Protein AF-A0AAU7JK33-F1 (afdb_monomer_lite)

Foldseek 3Di:
DDDDDDDDDDDDDDDDDDDDDDDDDDDDDDDDDDDPDPDPPDPPDLPQLADPVRQVVCQQLQLVQQVVVQCVPAPDDKDFQDPDSSHQFDDWDTADNPGQWIKTKHFRMWHQDPVRDTFTKIKIWTARSVVSDTPDIDIGTDHPPDPPPPPDPPPVDPPDDDDDDDDDDDDDDDDDDDDDDDDDDDDDDPDDDPPPPDDPPPPDD

Secondary structure (DSSP, 8-state):
-----PPPPPP---------------------PPP-------------SS-HHHHHHHHHHHHHHHHHHHHHT-SS-EEESSSSGGG--SEEEPPPTT--SEEEEEEEEEEE-TTS-EEEEEEEEEEETTTTEEEEEEEEES-TTS-TT-S--------------------------------PPPS------------------

pLDDT: mean 70.29, std 20.11, range [37.03, 95.81]

Structure (mmCIF, N/CA/C/O backbone):
data_AF-A0AAU7JK33-F1
#
_entry.id   AF-A0AAU7JK33-F1
#
loop_
_atom_site.group_PDB
_atom_site.id
_atom_site.type_symbol
_atom_site.label_atom_id
_atom_site.label_alt_id
_atom_site.label_comp_id
_atom_site.label_asym_id
_atom_site.label_entity_id
_atom_site.label_seq_id
_atom_site.pdbx_PDB_ins_code
_atom_site.Cartn_x
_atom_site.Cartn_y
_atom_site.Cartn_z
_atom_site.occupancy
_atom_site.B_iso_or_equiv
_atom_site.auth_seq_id
_atom_site.auth_comp_id
_atom_site.auth_asym_id
_atom_site.auth_atom_id
_atom_site.pdbx_PDB_model_num
ATOM 1 N N . MET A 1 1 ? -33.450 -25.684 -12.420 1.00 54.50 1 MET A N 1
ATOM 2 C CA . MET A 1 1 ? -32.353 -25.564 -13.403 1.00 54.50 1 MET A CA 1
ATOM 3 C C . MET A 1 1 ? -32.778 -24.514 -14.411 1.00 54.50 1 MET A C 1
ATOM 5 O O . MET A 1 1 ? -33.591 -24.820 -15.268 1.00 54.50 1 MET A O 1
ATOM 9 N N . SER A 1 2 ? -32.311 -23.276 -14.247 1.00 52.47 2 SER A N 1
ATOM 10 C CA . SER A 1 2 ? -32.595 -22.185 -15.185 1.00 52.47 2 SER A CA 1
ATOM 11 C C . SER A 1 2 ? -31.268 -21.653 -15.707 1.00 52.47 2 SER A C 1
ATOM 13 O O . SER A 1 2 ? -30.395 -21.261 -14.937 1.00 52.47 2 SER A O 1
ATOM 15 N N . LEU A 1 3 ? -31.126 -21.769 -17.022 1.00 56.50 3 LEU A N 1
ATOM 16 C CA . LEU A 1 3 ? -29.983 -21.431 -17.859 1.00 56.50 3 LEU A CA 1
ATOM 17 C C . LEU A 1 3 ? -30.049 -19.953 -18.274 1.00 56.50 3 LEU A C 1
ATOM 19 O O . LEU A 1 3 ? -31.123 -19.521 -18.669 1.00 56.50 3 LEU A O 1
ATOM 23 N N . PHE A 1 4 ? -28.884 -19.282 -18.218 1.00 53.44 4 PHE A N 1
ATOM 24 C CA . PHE A 1 4 ? -28.384 -18.101 -18.966 1.00 53.44 4 PHE A CA 1
ATOM 25 C C . PHE A 1 4 ? -29.314 -16.868 -19.124 1.00 53.44 4 PHE A C 1
ATOM 27 O O . PHE A 1 4 ? -30.517 -16.963 -19.280 1.00 53.44 4 PHE A O 1
ATOM 34 N N . VAL A 1 5 ? -28.822 -15.629 -19.053 1.00 59.34 5 VAL A N 1
ATOM 35 C CA . VAL A 1 5 ? -28.106 -14.936 -20.139 1.00 59.34 5 VAL A CA 1
ATOM 36 C C . VAL A 1 5 ? -27.396 -13.699 -19.567 1.00 59.34 5 VAL A C 1
ATOM 38 O O . VAL A 1 5 ? -27.984 -12.921 -18.820 1.00 59.34 5 VAL A O 1
ATOM 41 N N . VAL A 1 6 ? -26.137 -13.503 -19.964 1.00 55.28 6 VAL A N 1
ATOM 42 C CA . VAL A 1 6 ? -25.361 -12.265 -19.785 1.00 55.28 6 VAL A CA 1
ATOM 43 C C . VAL A 1 6 ? -25.548 -11.392 -21.032 1.00 55.28 6 VAL A C 1
ATOM 45 O O . VAL A 1 6 ? -25.265 -11.886 -22.124 1.00 55.28 6 VAL A O 1
ATOM 48 N N . PRO A 1 7 ? -25.956 -10.114 -20.926 1.00 62.78 7 PRO A N 1
ATOM 49 C CA . PRO A 1 7 ? -25.811 -9.164 -22.020 1.00 62.78 7 PRO A CA 1
ATOM 50 C C . PRO A 1 7 ? -24.528 -8.323 -21.910 1.00 62.78 7 PRO A C 1
ATOM 52 O O . PRO A 1 7 ? -23.951 -8.111 -20.845 1.00 62.78 7 PRO A O 1
ATOM 55 N N . ALA A 1 8 ? -24.082 -7.903 -23.088 1.00 53.44 8 ALA A N 1
ATOM 56 C CA . ALA A 1 8 ? -22.729 -7.534 -23.460 1.00 53.44 8 ALA A CA 1
ATOM 57 C C . ALA A 1 8 ? -22.360 -6.055 -23.228 1.00 53.44 8 ALA A C 1
ATOM 59 O O . ALA A 1 8 ? -23.213 -5.178 -23.116 1.00 53.44 8 ALA A O 1
ATOM 60 N N . LYS A 1 9 ? -21.044 -5.794 -23.223 1.00 48.41 9 LYS A N 1
ATOM 61 C CA . LYS A 1 9 ? -20.412 -4.464 -23.271 1.00 48.41 9 LYS A CA 1
ATOM 62 C C . LYS A 1 9 ? -20.800 -3.696 -24.545 1.00 48.41 9 LYS A C 1
ATOM 64 O O . LYS A 1 9 ? -20.654 -4.261 -25.628 1.00 48.41 9 LYS A O 1
ATOM 69 N N . PRO A 1 10 ? -21.099 -2.389 -24.461 1.00 62.44 10 PRO A N 1
ATOM 70 C CA . PRO A 1 10 ? -20.936 -1.495 -25.595 1.00 62.44 10 PRO A CA 1
ATOM 71 C C . PRO A 1 10 ? -19.523 -0.897 -25.615 1.00 62.44 10 PRO A C 1
ATOM 73 O O . PRO A 1 10 ? -19.112 -0.148 -24.729 1.00 62.44 10 PRO A O 1
ATOM 76 N N . SER A 1 11 ? -18.792 -1.245 -26.670 1.00 61.75 11 SER A N 1
ATOM 77 C CA . SER A 1 11 ? -17.626 -0.521 -27.166 1.00 61.75 11 SER A CA 1
ATOM 78 C C . SER A 1 11 ? -18.069 0.838 -27.706 1.00 61.75 11 SER A C 1
ATOM 80 O O . SER A 1 11 ? -18.860 0.885 -28.644 1.00 61.75 11 SER A O 1
ATOM 82 N N . PHE A 1 12 ? -17.533 1.934 -27.171 1.00 58.28 12 PHE A N 1
ATOM 83 C CA . PHE A 1 12 ? -17.602 3.241 -27.823 1.00 58.28 12 PHE A 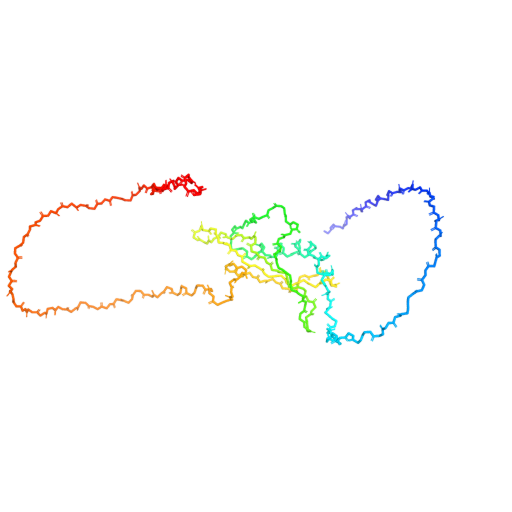CA 1
ATOM 84 C C . PHE A 1 12 ? -16.204 3.637 -28.290 1.00 58.28 12 PHE A C 1
ATOM 86 O O . PHE A 1 12 ? -15.354 4.074 -27.518 1.00 58.28 12 PHE A O 1
ATOM 93 N N . LEU A 1 13 ? -15.987 3.422 -29.587 1.00 56.97 13 LEU A N 1
ATOM 94 C CA . LEU A 1 13 ? -14.962 4.073 -30.388 1.00 56.97 13 LEU A CA 1
ATOM 95 C C . LEU A 1 13 ? -15.354 5.545 -30.532 1.00 56.97 13 LEU A C 1
ATOM 97 O O . LEU A 1 13 ? -16.452 5.839 -31.007 1.00 56.97 13 LEU A O 1
ATOM 101 N N . TRP A 1 14 ? -14.460 6.462 -30.176 1.00 50.91 14 TRP A N 1
ATOM 102 C CA . TRP A 1 14 ? -14.549 7.839 -30.647 1.00 50.91 14 TRP A CA 1
ATOM 103 C C . TRP A 1 14 ? -13.328 8.144 -31.509 1.00 50.91 14 TRP A C 1
ATOM 105 O O . TRP A 1 14 ? -12.195 8.189 -31.032 1.00 50.91 14 TRP A O 1
ATOM 115 N N . LEU A 1 15 ? -13.599 8.279 -32.809 1.00 51.09 15 LEU A N 1
ATOM 116 C CA . LEU A 1 15 ? -12.728 8.901 -33.794 1.00 51.09 15 LEU A CA 1
ATOM 117 C C . LEU A 1 15 ? -12.525 10.369 -33.404 1.00 51.09 15 LEU A C 1
ATOM 119 O O . LEU A 1 15 ? -13.495 11.112 -33.277 1.00 51.09 15 LEU A O 1
ATOM 123 N N . GLY A 1 16 ? -11.270 10.797 -33.313 1.00 50.75 16 GLY A N 1
ATOM 124 C CA . GLY A 1 16 ? -10.890 12.205 -33.297 1.00 50.75 16 GLY A CA 1
ATOM 125 C C . GLY A 1 16 ? -9.766 12.438 -34.298 1.00 50.75 16 GLY A C 1
ATOM 126 O O . GLY A 1 16 ? -8.602 12.228 -33.980 1.00 50.75 16 GLY A O 1
ATOM 127 N N . VAL A 1 17 ? -10.140 12.826 -35.517 1.00 56.56 17 VAL A N 1
ATOM 128 C CA . VAL A 1 17 ? -9.257 13.259 -36.607 1.00 56.56 17 VAL A CA 1
ATOM 129 C C . VAL A 1 17 ? -9.108 14.777 -36.530 1.00 56.56 17 VAL A C 1
ATOM 131 O O . VAL A 1 17 ? -10.076 15.460 -36.818 1.00 56.56 17 VAL A O 1
ATOM 134 N N . PHE A 1 18 ? -7.924 15.289 -36.193 1.00 54.56 18 PHE A N 1
ATOM 135 C CA . PHE A 1 18 ? -7.413 16.647 -36.479 1.00 54.56 18 PHE A CA 1
ATOM 136 C C . PHE A 1 18 ? -5.895 16.579 -36.225 1.00 54.56 18 PHE A C 1
ATOM 138 O O . PHE A 1 18 ? -5.488 15.991 -35.234 1.00 54.56 18 PHE A O 1
ATOM 145 N N . GLY A 1 19 ? -4.955 17.092 -37.007 1.00 44.12 19 GLY A N 1
ATOM 146 C CA . GLY A 1 19 ? -4.924 17.920 -38.203 1.00 44.12 19 GLY A CA 1
ATOM 147 C C . GLY A 1 19 ? -3.434 18.110 -38.548 1.00 44.12 19 GLY A C 1
ATOM 148 O O . GLY A 1 19 ? -2.568 17.979 -37.683 1.00 44.12 19 GLY A O 1
ATOM 149 N N . ALA A 1 20 ? -3.132 18.323 -39.823 1.00 47.91 20 ALA A N 1
ATOM 150 C CA . ALA A 1 20 ? -1.788 18.285 -40.386 1.00 47.91 20 ALA A CA 1
ATOM 151 C C . ALA A 1 20 ? -1.003 19.612 -40.280 1.00 47.91 20 ALA A C 1
ATOM 153 O O . ALA A 1 20 ? -1.592 20.689 -40.306 1.00 47.91 20 ALA A O 1
ATOM 154 N N . ALA A 1 21 ? 0.327 19.455 -40.375 1.00 48.59 21 ALA A N 1
ATOM 155 C CA . ALA A 1 21 ? 1.294 20.287 -41.110 1.00 48.59 21 ALA A CA 1
ATOM 156 C C . ALA A 1 21 ? 2.118 21.369 -40.368 1.00 48.59 21 ALA A C 1
ATOM 158 O O . ALA A 1 21 ? 1.666 21.978 -39.407 1.00 48.59 21 ALA A O 1
ATOM 159 N N . PHE A 1 22 ? 3.304 21.623 -40.961 1.00 42.12 22 PHE A N 1
ATOM 160 C CA . PHE A 1 22 ? 4.270 22.729 -40.760 1.00 42.12 22 PHE A CA 1
ATOM 161 C C . PHE A 1 22 ? 5.229 22.567 -39.551 1.00 42.12 22 PHE A C 1
ATOM 163 O O . PHE A 1 22 ? 4.779 22.382 -38.435 1.00 42.12 22 PHE A O 1
ATOM 170 N N . VAL A 1 23 ? 6.573 22.593 -39.632 1.00 51.31 23 VAL A N 1
ATOM 171 C CA . VAL A 1 23 ? 7.577 23.060 -40.616 1.00 51.31 23 VAL A CA 1
ATOM 172 C C . VAL A 1 23 ? 8.882 22.268 -40.412 1.00 51.31 23 VAL A C 1
ATOM 174 O O . VAL A 1 23 ? 9.348 22.133 -39.282 1.00 51.31 23 VAL A O 1
ATOM 177 N N . CYS A 1 24 ? 9.526 21.830 -41.499 1.00 46.47 24 CYS A N 1
ATOM 178 C CA . CYS A 1 24 ? 10.951 21.487 -41.509 1.00 46.47 24 CYS A CA 1
ATOM 179 C C . CYS A 1 24 ? 11.793 22.770 -41.524 1.00 46.47 24 CYS A C 1
ATOM 181 O O . CYS A 1 24 ? 11.747 23.516 -42.500 1.00 46.47 24 CYS A O 1
ATOM 183 N N . LEU A 1 25 ? 12.613 22.990 -40.495 1.00 55.31 25 LEU A N 1
ATOM 184 C CA . LEU A 1 25 ? 13.788 23.855 -40.591 1.00 55.31 25 LEU A CA 1
ATOM 185 C C . LEU A 1 25 ? 15.028 23.010 -40.315 1.00 55.31 25 LEU A C 1
ATOM 187 O O . LEU A 1 25 ? 15.276 22.569 -39.196 1.00 55.31 25 LEU A O 1
ATOM 191 N N . ALA A 1 26 ? 15.774 22.764 -41.388 1.00 49.16 26 ALA A N 1
ATOM 192 C CA . ALA A 1 26 ? 17.115 22.221 -41.355 1.00 49.16 26 ALA A CA 1
ATOM 193 C C . ALA A 1 26 ? 18.097 23.326 -40.938 1.00 49.16 26 ALA A C 1
ATOM 195 O O . ALA A 1 26 ? 18.113 24.398 -41.541 1.00 49.16 26 ALA A O 1
ATOM 196 N N . MET A 1 27 ? 18.952 23.040 -39.959 1.00 55.53 27 MET A N 1
ATOM 197 C CA . MET A 1 27 ? 20.228 23.731 -39.780 1.00 55.53 27 MET A CA 1
ATOM 198 C C . MET A 1 27 ? 21.356 22.694 -39.756 1.00 55.53 27 MET A C 1
ATOM 200 O O . MET A 1 27 ? 21.255 21.723 -39.004 1.00 55.53 27 MET A O 1
ATOM 204 N N . PRO A 1 28 ? 22.417 22.867 -40.566 1.00 52.38 28 PRO A N 1
ATOM 205 C CA . PRO A 1 28 ? 23.612 22.047 -40.495 1.00 52.38 28 PRO A CA 1
ATOM 206 C C . PRO A 1 28 ? 24.715 22.696 -39.640 1.00 52.38 28 PRO A C 1
ATOM 208 O O . PRO A 1 28 ? 24.788 23.915 -39.511 1.00 52.38 28 PRO A O 1
ATOM 211 N N . ALA A 1 29 ? 25.630 21.824 -39.203 1.00 44.19 29 ALA A N 1
ATOM 212 C CA . ALA A 1 29 ? 27.029 22.063 -38.830 1.00 44.19 29 ALA A CA 1
ATOM 213 C C . ALA A 1 29 ? 27.342 22.607 -37.418 1.00 44.19 29 ALA A C 1
ATOM 215 O O . ALA A 1 29 ? 27.154 23.779 -37.121 1.00 44.19 29 ALA A O 1
ATOM 216 N N . LEU A 1 30 ? 28.004 21.784 -36.592 1.00 53.09 30 LEU A N 1
ATOM 217 C CA . LEU A 1 30 ? 29.475 21.757 -36.501 1.00 53.09 30 LEU A CA 1
ATOM 218 C C . LEU A 1 30 ? 29.961 20.607 -35.601 1.00 53.09 30 LEU A C 1
ATOM 220 O O . LEU A 1 30 ? 29.367 20.284 -34.577 1.00 53.09 30 LEU A O 1
ATOM 224 N N . SER A 1 31 ? 31.059 19.994 -36.036 1.00 52.25 31 SER A N 1
ATOM 225 C CA . SER A 1 31 ? 31.784 18.893 -35.407 1.00 52.25 31 SER A CA 1
ATOM 226 C C . SER A 1 31 ? 32.384 19.252 -34.044 1.00 52.25 31 SER A C 1
ATOM 228 O O . SER A 1 31 ? 33.002 20.305 -33.901 1.00 52.25 31 SER A O 1
ATOM 230 N N . GLN A 1 32 ? 32.357 18.304 -33.103 1.00 60.34 32 GLN A N 1
ATOM 231 C CA . GLN A 1 32 ? 33.311 18.251 -31.993 1.00 60.34 32 GLN A CA 1
ATOM 232 C C . GLN A 1 32 ? 33.830 16.810 -31.822 1.00 60.34 32 GLN A C 1
ATOM 234 O O . GLN A 1 32 ? 33.019 15.884 -31.753 1.00 60.34 32 GLN A O 1
ATOM 239 N N . PRO A 1 33 ? 35.158 16.586 -31.802 1.00 53.56 33 PRO A N 1
ATOM 240 C CA . PRO A 1 33 ? 35.740 15.268 -31.577 1.00 53.56 33 PRO A CA 1
ATOM 241 C C . PRO A 1 33 ? 35.577 14.852 -30.112 1.00 53.56 33 PRO A C 1
ATOM 243 O O . PRO A 1 33 ? 35.977 15.567 -29.194 1.00 53.56 33 PRO A O 1
ATOM 246 N N . ALA A 1 34 ? 34.988 13.675 -29.915 1.00 46.94 34 ALA A N 1
ATOM 247 C CA . ALA A 1 34 ? 34.843 13.027 -28.623 1.00 46.94 34 ALA A CA 1
ATOM 248 C C . ALA A 1 34 ? 36.211 12.565 -28.094 1.00 46.94 34 ALA A C 1
ATOM 250 O O . ALA A 1 34 ? 36.899 11.769 -28.733 1.00 46.94 34 ALA A O 1
ATOM 251 N N . ALA A 1 35 ? 36.584 13.037 -26.907 1.00 59.03 35 ALA A N 1
ATOM 252 C CA . ALA A 1 35 ? 37.570 12.362 -26.075 1.00 59.03 35 ALA A CA 1
ATOM 253 C C . ALA A 1 35 ? 36.891 11.149 -25.408 1.00 59.03 35 ALA A C 1
ATOM 255 O O . ALA A 1 35 ? 35.783 11.305 -24.886 1.00 59.03 35 ALA A O 1
ATOM 256 N N . PRO A 1 36 ? 37.506 9.954 -25.382 1.00 55.44 36 PRO A N 1
ATOM 257 C CA . PRO A 1 36 ? 37.011 8.869 -24.550 1.00 55.44 36 PRO A CA 1
ATOM 258 C C . PRO A 1 36 ? 37.339 9.191 -23.086 1.00 55.44 36 PRO A C 1
ATOM 260 O O . PRO A 1 36 ? 38.427 8.897 -22.595 1.00 55.44 36 PRO A O 1
ATOM 263 N N . SER A 1 37 ? 36.397 9.828 -22.389 1.00 55.28 37 SER A N 1
ATOM 264 C CA . SER A 1 37 ? 36.367 9.796 -20.929 1.00 55.28 37 SER A CA 1
ATOM 265 C C . SER A 1 37 ? 36.020 8.375 -20.510 1.00 55.28 37 SER A C 1
ATOM 267 O O . SER A 1 37 ? 34.901 7.910 -20.714 1.00 55.28 37 SER A O 1
ATOM 269 N N . SER A 1 38 ? 37.002 7.683 -19.945 1.00 58.88 38 SER A N 1
ATOM 270 C CA . SER A 1 38 ? 36.809 6.433 -19.221 1.00 58.88 38 SER A CA 1
ATOM 271 C C . SER A 1 38 ? 35.933 6.708 -17.999 1.00 58.88 38 SER A C 1
ATOM 273 O O . SER A 1 38 ? 36.424 7.086 -16.937 1.00 58.88 38 SER A O 1
ATOM 275 N N . GLU A 1 39 ? 34.622 6.574 -18.171 1.00 52.88 39 GLU A N 1
ATOM 276 C CA . GLU A 1 39 ? 33.667 6.562 -17.071 1.00 52.88 39 GLU A CA 1
ATOM 277 C C . GLU A 1 39 ? 33.934 5.307 -16.219 1.00 52.88 39 GLU A C 1
ATOM 279 O O . GLU A 1 39 ? 34.132 4.221 -16.778 1.00 52.88 39 GLU A O 1
ATOM 284 N N . PRO A 1 40 ? 34.013 5.417 -14.881 1.00 52.78 40 PRO A N 1
ATOM 285 C CA . PRO A 1 40 ? 34.150 4.247 -14.030 1.00 52.78 40 PRO A CA 1
ATOM 286 C C . PRO A 1 40 ? 32.955 3.330 -14.280 1.00 52.78 40 PRO A C 1
ATOM 288 O O . PRO A 1 40 ? 31.805 3.755 -14.183 1.00 52.78 40 PRO A O 1
ATOM 291 N N . ALA A 1 41 ? 33.253 2.079 -14.635 1.00 52.69 41 ALA A N 1
ATOM 292 C CA . ALA A 1 41 ? 32.264 1.044 -14.872 1.00 52.69 41 ALA A CA 1
ATOM 293 C C . ALA A 1 41 ? 31.264 1.029 -13.712 1.00 52.69 41 ALA A C 1
ATOM 295 O O . ALA A 1 41 ? 31.589 0.644 -12.587 1.00 52.69 41 ALA A O 1
ATOM 296 N N . THR A 1 42 ? 30.045 1.482 -14.005 1.00 54.78 42 THR A N 1
ATOM 297 C CA . THR A 1 42 ? 28.910 1.295 -13.112 1.00 54.78 42 THR A CA 1
ATOM 298 C C . THR A 1 42 ? 28.788 -0.215 -12.923 1.00 54.78 42 THR A C 1
ATOM 300 O O . THR A 1 42 ? 28.725 -0.928 -13.932 1.00 54.78 42 THR A O 1
ATOM 303 N N . PRO A 1 43 ? 28.829 -0.745 -11.687 1.00 51.72 43 PRO A N 1
ATOM 304 C CA . PRO A 1 43 ? 28.666 -2.173 -11.480 1.00 51.72 43 PRO A CA 1
ATOM 305 C C . PRO A 1 43 ? 27.337 -2.565 -12.114 1.00 51.72 43 PRO A C 1
ATOM 307 O O . PRO A 1 43 ? 26.311 -1.949 -11.823 1.00 51.72 43 PRO A O 1
ATOM 310 N N . ALA A 1 44 ? 27.388 -3.527 -13.038 1.00 48.19 44 ALA A N 1
ATOM 311 C CA . ALA A 1 44 ? 26.223 -4.022 -13.746 1.00 48.19 44 ALA A CA 1
ATOM 312 C C . ALA A 1 44 ? 25.177 -4.427 -12.708 1.00 48.19 44 ALA A C 1
ATOM 314 O O . ALA A 1 44 ? 25.304 -5.456 -12.039 1.00 48.19 44 ALA A O 1
ATOM 315 N N . ALA A 1 45 ? 24.168 -3.573 -12.542 1.00 47.53 45 ALA A N 1
ATOM 316 C CA . ALA A 1 45 ? 22.985 -3.918 -11.796 1.00 47.53 45 ALA A CA 1
ATOM 317 C C . ALA A 1 45 ? 22.439 -5.171 -12.476 1.00 47.53 45 ALA A C 1
ATOM 319 O O . ALA A 1 45 ? 22.140 -5.148 -13.673 1.00 47.53 45 ALA A O 1
ATOM 320 N N . SER A 1 46 ? 22.344 -6.275 -11.727 1.00 48.78 46 SER A N 1
ATOM 321 C CA . SER A 1 46 ? 21.447 -7.361 -12.127 1.00 48.78 46 SER A CA 1
ATOM 322 C C . SER A 1 46 ? 20.141 -6.706 -12.562 1.00 48.78 46 SER A C 1
ATOM 324 O O . SER A 1 46 ? 19.710 -5.793 -11.852 1.00 48.78 46 SER A O 1
ATOM 326 N N . PRO A 1 47 ? 19.564 -7.071 -13.721 1.00 49.06 47 PRO A N 1
ATOM 327 C CA . PRO A 1 47 ? 18.399 -6.379 -14.240 1.00 49.06 47 PRO A CA 1
ATOM 328 C C . PRO A 1 47 ? 17.295 -6.510 -13.200 1.00 49.06 47 PRO A C 1
ATOM 330 O O . PRO A 1 47 ? 16.648 -7.552 -13.099 1.00 49.06 47 PRO A O 1
ATOM 333 N N . ALA A 1 48 ? 17.124 -5.466 -12.385 1.00 60.03 48 ALA A N 1
ATOM 334 C CA . ALA A 1 48 ? 16.020 -5.373 -11.461 1.00 60.03 48 ALA A CA 1
ATOM 335 C C . ALA A 1 48 ? 14.783 -5.576 -12.325 1.00 60.03 48 ALA A C 1
ATOM 337 O O . ALA A 1 48 ? 14.628 -4.912 -13.355 1.00 60.03 48 ALA A O 1
ATOM 338 N N . ALA A 1 49 ? 13.938 -6.539 -11.961 1.00 74.31 49 ALA A N 1
ATOM 339 C CA . ALA A 1 49 ? 12.806 -6.922 -12.795 1.00 74.31 49 ALA A CA 1
ATOM 340 C C . ALA A 1 49 ? 11.872 -5.731 -13.109 1.00 74.31 49 ALA A C 1
ATOM 342 O O . ALA A 1 49 ? 11.090 -5.821 -14.059 1.00 74.31 49 ALA A O 1
ATOM 343 N N . CYS A 1 50 ? 11.993 -4.641 -12.335 1.00 87.31 50 CYS A N 1
ATOM 344 C CA . CYS A 1 50 ? 11.321 -3.357 -12.468 1.00 87.31 50 CYS A CA 1
ATOM 345 C C . CYS A 1 50 ? 12.260 -2.208 -12.025 1.00 87.31 50 CYS A C 1
ATOM 347 O O . CYS A 1 50 ? 12.752 -2.211 -10.897 1.00 87.31 50 CYS A O 1
ATOM 349 N N . ASP A 1 51 ? 12.506 -1.231 -12.905 1.00 90.06 51 ASP A N 1
ATOM 350 C CA . ASP A 1 51 ? 13.284 -0.014 -12.616 1.00 90.06 51 ASP A CA 1
ATOM 351 C C . ASP A 1 51 ? 12.425 1.114 -11.994 1.00 90.06 51 ASP A C 1
ATOM 353 O O . ASP A 1 51 ? 11.218 0.976 -11.798 1.00 90.06 51 ASP A O 1
ATOM 357 N N . ALA A 1 52 ? 13.021 2.277 -11.703 1.00 91.38 52 ALA A N 1
ATOM 358 C CA . ALA A 1 52 ? 12.310 3.405 -11.087 1.00 91.38 52 ALA A CA 1
ATOM 359 C C . ALA A 1 52 ? 11.149 3.972 -11.937 1.00 91.38 52 ALA A C 1
ATOM 361 O O . ALA A 1 52 ? 10.215 4.572 -11.393 1.00 91.38 52 ALA A O 1
ATOM 362 N N . ALA A 1 53 ? 11.189 3.830 -13.265 1.00 93.25 53 ALA A N 1
ATOM 363 C CA . ALA A 1 53 ? 10.083 4.241 -14.128 1.00 93.25 53 ALA A CA 1
ATOM 364 C C . ALA A 1 53 ? 8.931 3.233 -14.029 1.00 93.25 53 ALA A C 1
ATOM 366 O O . ALA A 1 53 ? 7.785 3.628 -13.806 1.00 93.25 53 ALA A O 1
ATOM 367 N N . CYS A 1 54 ? 9.254 1.941 -14.085 1.00 93.31 54 CYS A N 1
ATOM 368 C CA . CYS A 1 54 ? 8.322 0.844 -13.869 1.00 93.31 54 CYS A CA 1
ATOM 369 C C . CYS A 1 54 ? 7.644 0.926 -12.486 1.00 93.31 54 CYS A C 1
ATOM 371 O O . CYS A 1 54 ? 6.419 0.817 -12.405 1.00 93.31 54 CYS A O 1
ATOM 373 N N . ILE A 1 55 ? 8.392 1.209 -11.413 1.00 94.56 55 ILE A N 1
ATOM 374 C CA . ILE A 1 55 ? 7.853 1.346 -10.046 1.00 94.56 55 ILE A CA 1
ATOM 375 C C . ILE A 1 55 ? 6.821 2.477 -9.970 1.00 94.56 55 ILE A C 1
ATOM 377 O O . ILE A 1 55 ? 5.746 2.305 -9.390 1.00 94.56 55 ILE A O 1
ATOM 381 N N . ARG A 1 56 ? 7.120 3.637 -10.568 1.00 93.56 56 ARG A N 1
ATOM 382 C CA . ARG A 1 56 ? 6.200 4.785 -10.574 1.00 93.56 56 ARG A CA 1
ATOM 383 C C . ARG A 1 56 ? 4.962 4.530 -11.428 1.00 93.56 56 ARG A C 1
ATOM 385 O O . ARG A 1 56 ? 3.872 4.897 -11.011 1.00 93.56 56 ARG A O 1
ATOM 392 N N . ALA A 1 57 ? 5.110 3.879 -12.580 1.00 94.06 57 ALA A N 1
ATOM 393 C CA . ALA A 1 57 ? 3.982 3.541 -13.448 1.00 94.06 57 ALA A CA 1
ATOM 394 C C . ALA A 1 57 ? 3.006 2.541 -12.797 1.00 94.06 57 ALA A C 1
ATOM 396 O O . ALA A 1 57 ? 1.816 2.548 -13.104 1.00 94.06 57 ALA A O 1
ATOM 397 N N . ASN A 1 58 ? 3.501 1.700 -11.884 1.00 94.56 58 ASN A N 1
ATOM 398 C CA . ASN A 1 58 ? 2.707 0.674 -11.211 1.00 94.56 58 ASN A CA 1
ATOM 399 C C . ASN A 1 58 ? 2.211 1.072 -9.811 1.00 94.56 58 ASN A C 1
ATOM 401 O O . ASN A 1 58 ? 1.470 0.300 -9.205 1.00 94.56 58 ASN A O 1
ATOM 405 N N . SER A 1 59 ? 2.540 2.268 -9.306 1.00 93.75 59 SER A N 1
ATOM 406 C CA . SER A 1 59 ? 2.149 2.685 -7.951 1.00 93.75 59 SER A CA 1
ATOM 407 C C . SER A 1 59 ? 0.630 2.804 -7.778 1.00 93.75 59 SER A C 1
ATOM 409 O O . SER A 1 59 ? 0.088 2.329 -6.783 1.00 93.75 59 SER A O 1
ATOM 411 N N . GLU A 1 60 ? -0.081 3.372 -8.752 1.00 92.88 60 GLU A N 1
ATOM 412 C CA . GLU A 1 60 ? -1.540 3.516 -8.692 1.00 92.88 60 GLU A CA 1
ATOM 413 C C . GLU A 1 60 ? -2.275 2.164 -8.853 1.00 92.88 60 GLU A C 1
ATOM 415 O O . GLU A 1 60 ? -3.157 1.869 -8.037 1.00 92.88 60 GLU A O 1
ATOM 420 N N . PRO A 1 61 ? -1.940 1.300 -9.838 1.00 93.12 61 PRO A N 1
ATOM 421 C CA . PRO A 1 61 ? -2.470 -0.062 -9.894 1.00 93.12 61 PRO A CA 1
ATOM 422 C C . PRO A 1 61 ? -2.217 -0.852 -8.607 1.00 93.12 61 PRO A C 1
ATOM 424 O O . PRO A 1 61 ? -3.146 -1.470 -8.080 1.00 93.12 61 PRO A O 1
ATOM 427 N N . ALA A 1 62 ? -0.997 -0.782 -8.065 1.00 93.94 62 ALA A N 1
ATOM 428 C CA . ALA A 1 62 ? -0.659 -1.418 -6.800 1.00 93.94 62 ALA A CA 1
ATOM 429 C C . ALA A 1 62 ? -1.534 -0.867 -5.666 1.00 93.94 62 ALA A C 1
ATOM 431 O O . ALA A 1 62 ? -2.148 -1.650 -4.947 1.00 93.94 62 ALA A O 1
ATOM 432 N N . ALA A 1 63 ? -1.698 0.456 -5.551 1.00 93.12 63 ALA A N 1
ATOM 433 C CA . ALA A 1 63 ? -2.505 1.078 -4.500 1.00 93.12 63 ALA A CA 1
ATOM 434 C C . ALA A 1 63 ? -3.952 0.566 -4.507 1.00 93.12 63 ALA A C 1
ATOM 436 O O . ALA A 1 63 ? -4.480 0.199 -3.458 1.00 93.12 63 ALA A O 1
ATOM 437 N N . LYS A 1 64 ? -4.576 0.450 -5.688 1.00 91.19 64 LYS A N 1
ATOM 438 C CA . LYS A 1 64 ? -5.955 -0.054 -5.833 1.00 91.19 64 LYS A CA 1
ATOM 439 C C . LYS A 1 64 ? -6.118 -1.485 -5.319 1.00 91.19 64 LYS A C 1
ATOM 441 O O . LYS A 1 64 ? -7.129 -1.803 -4.693 1.00 91.19 64 LYS A O 1
ATOM 446 N N . VAL A 1 65 ? -5.150 -2.360 -5.596 1.00 92.00 65 VAL A N 1
ATOM 447 C CA . VAL A 1 65 ? -5.233 -3.776 -5.201 1.00 92.00 65 VAL A CA 1
ATOM 448 C C . VAL A 1 65 ? -4.785 -3.976 -3.751 1.00 92.00 65 VAL A C 1
ATOM 450 O O . VAL A 1 65 ? -5.433 -4.717 -3.010 1.00 92.00 65 VAL A O 1
ATOM 453 N N . CYS A 1 66 ? -3.717 -3.299 -3.330 1.00 93.06 66 CYS A N 1
ATOM 454 C CA . CYS A 1 66 ? -3.167 -3.382 -1.981 1.00 93.06 66 CYS A CA 1
ATOM 455 C C . CYS A 1 66 ? -4.110 -2.775 -0.940 1.00 93.06 66 CYS A C 1
ATOM 457 O O . CYS A 1 66 ? -4.284 -3.390 0.105 1.00 93.06 66 CYS A O 1
ATOM 459 N N . ALA A 1 67 ? -4.763 -1.636 -1.223 1.00 92.81 67 ALA A N 1
ATOM 460 C CA . ALA A 1 67 ? -5.667 -0.980 -0.273 1.00 92.81 67 ALA A CA 1
ATOM 461 C C . ALA A 1 67 ? -6.710 -1.958 0.272 1.00 92.81 67 ALA A C 1
ATOM 463 O O . ALA A 1 67 ? -6.787 -2.165 1.475 1.00 92.81 67 ALA A O 1
ATOM 464 N N . ARG A 1 68 ? -7.417 -2.673 -0.613 1.00 91.62 68 ARG A N 1
ATOM 465 C CA . ARG A 1 68 ? -8.442 -3.644 -0.196 1.00 91.62 68 ARG A CA 1
ATOM 466 C C . ARG A 1 68 ? -7.897 -4.777 0.670 1.00 91.62 68 ARG A C 1
ATOM 468 O O . ARG A 1 68 ? -8.615 -5.289 1.518 1.00 91.62 68 ARG A O 1
ATOM 475 N N . ARG A 1 69 ? -6.651 -5.197 0.440 1.00 93.94 69 ARG A N 1
ATOM 476 C CA . ARG A 1 69 ? -6.011 -6.241 1.249 1.00 93.94 69 ARG A CA 1
ATOM 477 C C . ARG A 1 69 ? -5.573 -5.709 2.608 1.00 93.94 69 ARG A C 1
ATOM 479 O O . ARG A 1 69 ? -5.799 -6.385 3.593 1.00 93.94 69 ARG A O 1
ATOM 486 N N . VAL A 1 70 ? -5.014 -4.501 2.666 1.00 94.62 70 VAL A N 1
ATOM 487 C CA . VAL A 1 70 ? -4.650 -3.843 3.932 1.00 94.62 70 VAL A CA 1
ATOM 488 C C . VAL A 1 70 ? -5.890 -3.616 4.797 1.00 94.62 70 VAL A C 1
ATOM 490 O O . VAL A 1 70 ? -5.861 -3.885 5.989 1.00 94.62 70 VAL A O 1
ATOM 493 N N . GLU A 1 71 ? -6.995 -3.172 4.200 1.00 93.88 71 GLU A N 1
ATOM 494 C CA . GLU A 1 71 ? -8.273 -2.982 4.896 1.00 93.88 71 GLU A CA 1
ATOM 495 C C . GLU A 1 71 ? -8.820 -4.284 5.495 1.00 93.88 71 GLU A C 1
ATOM 497 O O . GLU A 1 71 ? -9.371 -4.270 6.591 1.00 93.88 71 GLU A O 1
ATOM 502 N N . ALA A 1 72 ? -8.630 -5.415 4.809 1.00 94.75 72 ALA A N 1
ATOM 503 C CA . ALA A 1 72 ? -9.072 -6.724 5.286 1.00 94.75 72 ALA A CA 1
ATOM 504 C C . ALA A 1 72 ? -8.301 -7.223 6.524 1.00 94.75 72 ALA A C 1
ATOM 506 O O . ALA A 1 72 ? -8.789 -8.113 7.214 1.00 94.75 72 ALA A O 1
ATOM 507 N N . GLU A 1 73 ? -7.134 -6.645 6.823 1.00 94.19 73 GLU A N 1
ATOM 508 C CA . GLU A 1 73 ? -6.354 -6.948 8.032 1.00 94.19 73 GLU A CA 1
ATOM 509 C C . GLU A 1 73 ? -6.847 -6.166 9.265 1.00 94.19 73 GLU A C 1
ATOM 511 O O . GLU A 1 73 ? -6.343 -6.362 10.374 1.00 94.19 73 GLU A O 1
ATOM 516 N N . ALA A 1 74 ? -7.814 -5.254 9.103 1.00 92.56 74 ALA A N 1
ATOM 517 C CA . ALA A 1 74 ? -8.353 -4.479 10.211 1.00 92.56 74 ALA A CA 1
ATOM 518 C C . ALA A 1 74 ? -9.138 -5.381 11.187 1.00 92.56 74 ALA A C 1
ATOM 520 O O . ALA A 1 74 ? -10.079 -6.059 10.774 1.00 92.56 74 ALA A O 1
ATOM 521 N N . PRO A 1 75 ? -8.836 -5.356 12.501 1.00 90.31 75 PRO A N 1
ATOM 522 C CA . PRO A 1 75 ? -9.588 -6.145 13.481 1.00 90.31 75 PRO A CA 1
ATOM 523 C C . PRO A 1 75 ? -11.042 -5.690 13.657 1.00 90.31 75 PRO A C 1
ATOM 525 O O . PRO A 1 75 ? -11.894 -6.451 14.111 1.00 90.31 75 PRO A O 1
ATOM 528 N N . THR A 1 76 ? -11.320 -4.412 13.402 1.00 91.94 76 THR A N 1
ATOM 529 C CA . THR A 1 76 ? -12.652 -3.806 13.520 1.00 91.94 76 THR A CA 1
ATOM 530 C C . THR A 1 76 ? -12.758 -2.689 12.481 1.00 91.94 76 THR A C 1
ATOM 532 O O . THR A 1 76 ? -12.742 -2.976 11.288 1.00 91.94 76 THR A O 1
ATOM 535 N N . ASP A 1 77 ? -12.812 -1.424 12.900 1.00 95.06 77 ASP A N 1
ATOM 536 C CA . ASP A 1 77 ? -12.927 -0.288 11.992 1.00 95.06 77 ASP A CA 1
ATOM 537 C C . ASP A 1 77 ? -11.547 0.178 11.516 1.00 95.06 77 ASP A C 1
ATOM 539 O O . ASP A 1 77 ? -10.533 0.009 12.202 1.00 95.06 77 ASP A O 1
ATOM 543 N N . TYR A 1 78 ? -11.511 0.808 10.346 1.00 94.94 78 TYR A N 1
ATOM 544 C CA . TYR A 1 78 ? -10.309 1.421 9.797 1.00 94.94 78 TYR A CA 1
ATOM 545 C C . TYR A 1 78 ? -10.612 2.776 9.161 1.00 94.94 78 TYR A C 1
ATOM 547 O O . TYR A 1 78 ? -11.716 3.039 8.685 1.00 94.94 78 TYR A O 1
ATOM 555 N N . GLU A 1 79 ? -9.599 3.635 9.125 1.00 93.62 79 GLU A N 1
ATOM 556 C CA . GLU A 1 79 ? -9.668 4.952 8.507 1.00 93.62 79 GLU A CA 1
ATOM 557 C C . GLU A 1 79 ? -8.382 5.245 7.731 1.00 93.62 79 GLU A C 1
ATOM 559 O O . GLU A 1 79 ? -7.273 5.135 8.257 1.00 93.62 79 GLU A O 1
ATOM 564 N N . TRP A 1 80 ? -8.528 5.677 6.481 1.00 92.62 80 TRP A N 1
ATOM 565 C CA . TRP A 1 80 ? -7.418 6.221 5.705 1.00 92.62 80 TRP A CA 1
ATOM 566 C C . TRP A 1 80 ? -7.188 7.685 6.068 1.00 92.62 80 TRP A C 1
ATOM 568 O O . TRP A 1 80 ? -8.062 8.522 5.862 1.00 92.62 80 TRP A O 1
ATOM 578 N N . VAL A 1 81 ? -5.986 7.993 6.553 1.00 88.44 81 VAL A N 1
ATOM 579 C CA . VAL A 1 81 ? -5.588 9.327 7.028 1.00 88.44 81 VAL A CA 1
ATOM 580 C C . VAL A 1 81 ? -5.484 10.333 5.878 1.00 88.44 81 VAL A C 1
ATOM 582 O O . VAL A 1 81 ? -5.718 11.522 6.075 1.00 88.44 81 VAL A O 1
ATOM 585 N N . THR A 1 82 ? -5.154 9.863 4.674 1.00 79.00 82 THR A N 1
ATOM 586 C CA . THR A 1 82 ? -4.970 10.717 3.496 1.00 79.00 82 THR A CA 1
ATOM 587 C C . THR A 1 82 ? -5.932 10.283 2.393 1.00 79.00 82 THR A C 1
ATOM 589 O O . THR A 1 82 ? -5.893 9.144 1.929 1.00 79.00 82 THR A O 1
ATOM 592 N N . ARG A 1 83 ? -6.803 11.199 1.958 1.00 75.62 83 ARG A N 1
ATOM 593 C CA . ARG A 1 83 ? -7.711 11.035 0.811 1.00 75.62 83 ARG A CA 1
ATOM 594 C C . ARG A 1 83 ? -7.384 12.130 -0.210 1.00 75.62 83 ARG A C 1
ATOM 596 O O . ARG A 1 83 ? -7.159 13.262 0.217 1.00 75.62 83 ARG A O 1
ATOM 603 N N . PRO A 1 84 ? -7.384 11.849 -1.529 1.00 64.88 84 PRO A N 1
ATOM 604 C CA . PRO A 1 84 ? -7.800 10.615 -2.219 1.00 64.88 84 PRO A CA 1
ATOM 605 C C . PRO A 1 84 ? -6.726 9.502 -2.288 1.00 64.88 84 PRO A C 1
ATOM 607 O O . PRO A 1 84 ? -5.533 9.768 -2.227 1.00 64.88 84 PRO A O 1
ATOM 610 N N . PHE A 1 85 ? -7.158 8.246 -2.481 1.00 66.00 85 PHE A N 1
ATOM 611 C CA . PHE A 1 85 ? -6.344 7.008 -2.421 1.00 66.00 85 PHE A CA 1
ATOM 612 C C . PHE A 1 85 ? -5.293 6.814 -3.528 1.00 66.00 85 PHE A C 1
ATOM 614 O O . PHE A 1 85 ? -4.699 5.744 -3.636 1.00 66.00 85 PHE A O 1
ATOM 621 N N . ILE A 1 86 ? -5.092 7.802 -4.398 1.00 69.69 86 ILE A N 1
ATOM 622 C CA . ILE A 1 86 ? -4.253 7.649 -5.598 1.00 69.69 86 ILE A CA 1
ATOM 623 C C . ILE A 1 86 ? -2.775 7.456 -5.215 1.00 69.69 86 ILE A C 1
ATOM 625 O O . ILE A 1 86 ? -2.009 6.890 -5.988 1.00 69.69 86 ILE A O 1
ATOM 629 N N . ASN A 1 87 ? -2.381 7.842 -3.996 1.00 80.44 87 ASN A N 1
ATOM 630 C CA . ASN A 1 87 ? -1.025 7.647 -3.503 1.00 80.44 87 ASN A CA 1
ATOM 631 C C . ASN A 1 87 ? -0.997 7.287 -2.011 1.00 80.44 87 ASN A C 1
ATOM 633 O O . ASN A 1 87 ? -0.634 8.101 -1.163 1.00 80.44 87 ASN A O 1
ATOM 637 N N . ILE A 1 88 ? -1.427 6.067 -1.680 1.00 90.62 88 ILE A N 1
ATOM 638 C CA . ILE A 1 88 ? -1.380 5.584 -0.293 1.00 90.62 88 ILE A CA 1
ATOM 639 C C . ILE A 1 88 ? 0.058 5.304 0.174 1.00 90.62 88 ILE A C 1
ATOM 641 O O . ILE A 1 88 ? 0.319 5.356 1.374 1.00 90.62 88 ILE A O 1
ATOM 645 N N . PHE A 1 89 ? 0.992 5.054 -0.749 1.00 92.94 89 PHE A N 1
ATOM 646 C CA . PHE A 1 89 ? 2.376 4.690 -0.451 1.00 92.94 89 PHE A CA 1
ATOM 647 C C . PHE A 1 89 ? 3.265 5.917 -0.217 1.00 92.94 89 PHE A C 1
ATOM 649 O O . PHE A 1 89 ? 3.109 6.956 -0.853 1.00 92.94 89 PHE A O 1
ATOM 656 N N . GLN A 1 90 ? 4.219 5.794 0.704 1.00 92.38 90 GLN A N 1
ATOM 657 C CA . GLN A 1 90 ? 5.235 6.817 0.984 1.00 92.38 90 GLN A CA 1
ATOM 658 C C . GLN A 1 90 ? 6.617 6.386 0.487 1.00 92.38 90 GLN A C 1
ATOM 660 O O . GLN A 1 90 ? 7.445 7.234 0.167 1.00 92.38 90 GLN A O 1
ATOM 665 N N . GLN A 1 91 ? 6.869 5.078 0.432 1.00 93.31 91 GLN A N 1
ATOM 666 C CA . GLN A 1 91 ? 8.143 4.497 0.022 1.00 93.31 91 GLN A CA 1
ATOM 667 C C . GLN A 1 91 ? 7.892 3.362 -0.971 1.00 93.31 91 GLN A C 1
ATOM 669 O O . GLN A 1 91 ? 6.879 2.663 -0.893 1.00 93.31 91 GLN A O 1
ATOM 674 N N . ALA A 1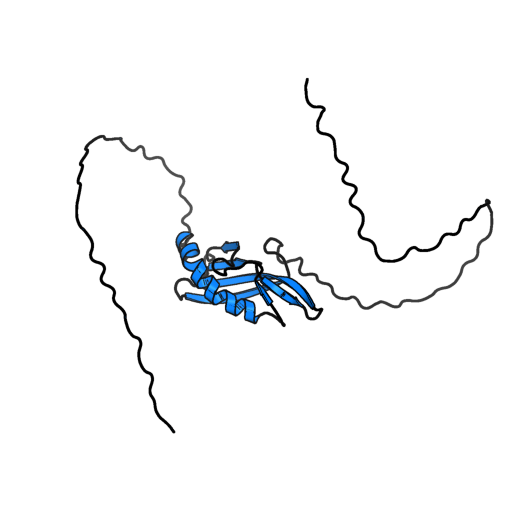 92 ? 8.822 3.186 -1.902 1.00 93.88 92 ALA A N 1
ATOM 675 C CA . ALA A 1 92 ? 8.845 2.056 -2.814 1.00 93.88 92 ALA A CA 1
ATOM 676 C C . ALA A 1 92 ? 10.285 1.572 -2.958 1.00 93.88 92 ALA A C 1
ATOM 678 O O . ALA A 1 92 ? 11.185 2.375 -3.210 1.00 93.88 92 ALA A O 1
ATOM 679 N N . GLU A 1 93 ? 10.484 0.272 -2.804 1.00 91.94 93 GLU A N 1
ATOM 680 C CA . GLU A 1 93 ? 11.776 -0.382 -2.946 1.00 91.94 93 GLU A CA 1
ATOM 681 C C . GLU A 1 93 ? 11.741 -1.296 -4.176 1.00 91.94 93 GLU A C 1
ATOM 683 O O . GLU A 1 93 ? 10.753 -2.016 -4.386 1.00 91.94 93 GLU A O 1
ATOM 688 N N . PRO A 1 94 ? 12.784 -1.252 -5.026 1.00 91.69 94 PRO A N 1
ATOM 689 C CA . PRO A 1 94 ? 12.885 -2.155 -6.160 1.00 91.69 94 PRO A CA 1
ATOM 690 C C . PRO A 1 94 ? 12.964 -3.610 -5.679 1.00 91.69 94 PRO A C 1
ATOM 692 O O . PRO A 1 94 ? 13.413 -3.862 -4.559 1.00 91.69 94 PRO A O 1
ATOM 695 N N . PRO A 1 95 ? 12.566 -4.572 -6.526 1.00 90.12 95 PRO A N 1
ATOM 696 C CA . PRO A 1 95 ? 12.724 -5.981 -6.203 1.00 90.12 95 PRO A CA 1
ATOM 697 C C . PRO A 1 95 ? 14.186 -6.303 -5.874 1.00 90.12 95 PRO A C 1
ATOM 699 O O . PRO A 1 95 ? 15.104 -5.845 -6.565 1.00 90.12 95 PRO A O 1
ATOM 702 N N . GLY A 1 96 ? 14.402 -7.116 -4.837 1.00 85.75 96 GLY A N 1
ATOM 703 C CA . GLY A 1 96 ? 15.714 -7.694 -4.555 1.00 85.75 96 GLY A CA 1
ATOM 704 C C . GLY A 1 96 ? 16.212 -8.575 -5.710 1.00 85.75 96 GLY A C 1
ATOM 705 O O . GLY A 1 96 ? 15.456 -8.940 -6.606 1.00 85.75 96 GLY A O 1
ATOM 706 N N . ALA A 1 97 ? 17.487 -8.975 -5.678 1.00 78.69 97 ALA A N 1
ATOM 707 C CA . ALA A 1 97 ? 18.127 -9.717 -6.777 1.00 78.69 97 ALA A CA 1
ATOM 708 C C . ALA A 1 97 ? 17.408 -11.022 -7.193 1.00 78.69 97 ALA A C 1
ATOM 710 O O . ALA A 1 97 ? 17.569 -11.465 -8.326 1.00 78.69 97 ALA A O 1
ATOM 711 N N . ASN A 1 98 ? 16.610 -11.616 -6.297 1.00 80.19 98 ASN A N 1
ATOM 712 C CA . ASN A 1 98 ? 15.847 -12.847 -6.535 1.00 80.19 98 ASN A CA 1
ATOM 713 C C . ASN A 1 98 ? 14.325 -12.650 -6.396 1.00 80.19 98 ASN A C 1
ATOM 715 O O . ASN A 1 98 ? 13.592 -13.630 -6.281 1.00 80.19 98 ASN A O 1
ATOM 719 N N . GLU A 1 99 ? 13.845 -11.406 -6.354 1.00 84.62 99 GLU A N 1
ATOM 720 C CA . GLU A 1 99 ? 12.426 -11.083 -6.182 1.00 84.62 99 GLU A CA 1
ATOM 721 C C . GLU A 1 99 ? 11.850 -10.506 -7.484 1.00 84.62 99 GLU A C 1
ATOM 723 O O . GLU A 1 99 ? 12.540 -9.838 -8.252 1.00 84.62 99 GLU A O 1
ATOM 728 N N . SER A 1 100 ? 10.572 -10.773 -7.756 1.00 86.25 100 SER A N 1
ATOM 729 C CA . SER A 1 100 ? 9.813 -10.148 -8.852 1.00 86.25 100 SER A CA 1
ATOM 730 C C . SER A 1 100 ? 8.994 -8.950 -8.380 1.00 86.25 100 SER A C 1
ATOM 732 O O . SER A 1 100 ? 8.732 -8.034 -9.163 1.00 86.25 100 SER A O 1
ATOM 734 N N . ALA A 1 101 ? 8.592 -8.955 -7.108 1.00 92.75 101 ALA A N 1
ATOM 735 C CA . ALA A 1 101 ? 7.714 -7.951 -6.539 1.00 92.75 101 ALA A CA 1
ATOM 736 C C . ALA A 1 101 ? 8.444 -6.665 -6.144 1.00 92.75 101 ALA A C 1
ATOM 738 O O . ALA A 1 101 ? 9.456 -6.676 -5.446 1.00 92.75 101 ALA A O 1
ATOM 739 N N . VAL A 1 102 ? 7.849 -5.538 -6.522 1.00 95.12 102 VAL A N 1
ATOM 740 C CA . VAL A 1 102 ? 8.165 -4.222 -5.964 1.00 95.12 102 VAL A CA 1
ATOM 741 C C . VAL A 1 102 ? 7.529 -4.128 -4.580 1.00 95.12 102 VAL A C 1
ATOM 743 O O . VAL A 1 102 ? 6.344 -4.440 -4.420 1.00 95.12 102 VAL A O 1
ATOM 746 N N . ARG A 1 103 ? 8.291 -3.664 -3.588 1.00 95.62 103 ARG A N 1
ATOM 747 C CA . ARG A 1 103 ? 7.801 -3.486 -2.217 1.00 95.62 103 ARG A CA 1
ATOM 748 C C . ARG A 1 103 ? 7.342 -2.049 -2.027 1.00 95.62 103 ARG A C 1
ATOM 750 O O . ARG A 1 103 ? 8.152 -1.127 -2.005 1.00 95.62 103 ARG A O 1
ATOM 757 N N . TYR A 1 104 ? 6.040 -1.845 -1.886 1.00 95.38 104 TYR A N 1
ATOM 758 C CA . TYR A 1 104 ? 5.457 -0.541 -1.583 1.00 95.38 104 TYR A CA 1
ATOM 759 C C . TYR A 1 104 ? 5.112 -0.452 -0.101 1.00 95.38 104 TYR A C 1
ATOM 761 O O . TYR A 1 104 ? 4.447 -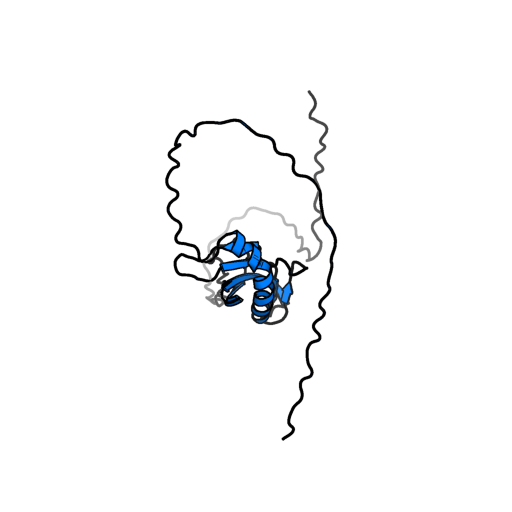1.341 0.429 1.00 95.38 104 TYR A O 1
ATOM 769 N N . ARG A 1 105 ? 5.519 0.628 0.570 1.00 95.31 105 ARG A N 1
ATOM 770 C CA . ARG A 1 105 ? 5.274 0.822 2.003 1.00 95.31 105 ARG A CA 1
ATOM 771 C C . ARG A 1 105 ? 4.543 2.130 2.276 1.00 95.31 105 ARG A C 1
ATOM 773 O O . ARG A 1 105 ? 4.772 3.142 1.605 1.00 95.31 105 ARG A O 1
ATOM 780 N N . GLY A 1 106 ? 3.683 2.126 3.287 1.00 93.88 106 GLY A N 1
ATOM 781 C CA . GLY A 1 106 ? 3.002 3.329 3.751 1.00 93.88 106 GLY A CA 1
ATOM 782 C C . GLY A 1 106 ? 2.466 3.213 5.174 1.00 93.88 106 GLY A C 1
ATOM 783 O O . GLY A 1 106 ? 2.441 2.133 5.750 1.00 93.88 106 GLY A O 1
ATOM 784 N N . ASP A 1 107 ? 2.049 4.334 5.753 1.00 92.88 107 ASP A N 1
ATOM 785 C CA . ASP A 1 107 ? 1.488 4.441 7.101 1.00 92.88 107 ASP A CA 1
ATOM 786 C C . ASP A 1 107 ? 0.226 5.326 7.173 1.00 92.88 107 ASP A C 1
ATOM 788 O O . ASP A 1 107 ? -0.181 5.820 8.229 1.00 92.88 107 ASP A O 1
ATOM 792 N N . SER A 1 108 ? -0.419 5.528 6.022 1.00 92.44 108 SER A N 1
ATOM 793 C CA . SER A 1 108 ? -1.590 6.399 5.862 1.00 92.44 108 SER A CA 1
ATOM 794 C C . SER A 1 108 ? -2.924 5.752 6.267 1.00 92.44 108 SER A C 1
ATOM 796 O O . SER A 1 108 ? -3.973 6.199 5.809 1.00 92.44 108 SER A O 1
ATOM 798 N N . ILE A 1 109 ? -2.918 4.733 7.130 1.00 93.00 109 ILE A N 1
ATOM 799 C CA . ILE A 1 109 ? -4.131 4.080 7.646 1.00 93.00 109 ILE A CA 1
ATOM 800 C C . ILE A 1 109 ? -4.080 3.939 9.170 1.00 93.00 109 ILE A C 1
ATOM 802 O O . ILE A 1 109 ? -3.013 3.807 9.779 1.00 93.00 109 ILE A O 1
ATOM 806 N N . ARG A 1 110 ? -5.249 4.004 9.800 1.00 94.69 110 ARG A N 1
ATOM 807 C CA . ARG A 1 110 ? -5.463 3.763 11.224 1.00 94.69 110 ARG A CA 1
ATOM 808 C C . ARG A 1 110 ? -6.465 2.639 11.410 1.00 94.69 110 ARG A C 1
ATOM 810 O O . ARG A 1 110 ? -7.467 2.608 10.706 1.00 94.69 110 ARG A O 1
ATOM 817 N N . PHE A 1 111 ? -6.216 1.763 12.376 1.00 95.31 111 PHE A N 1
ATOM 818 C CA . PHE A 1 111 ? -7.177 0.756 12.825 1.00 95.31 111 PHE A CA 1
ATOM 819 C C . PHE A 1 111 ? -7.730 1.141 14.191 1.00 95.31 111 PHE A C 1
ATOM 821 O O . PHE A 1 111 ? -7.000 1.673 15.032 1.00 95.31 111 PHE A O 1
ATOM 828 N N . LEU A 1 112 ? -9.009 0.862 14.415 1.00 95.06 112 LEU A N 1
ATOM 829 C CA . LEU A 1 112 ? -9.634 0.984 15.720 1.00 95.06 112 LEU A CA 1
ATOM 830 C C . LEU A 1 112 ? -9.286 -0.255 16.546 1.00 95.06 112 LEU A C 1
ATOM 832 O O . LEU A 1 112 ? -9.647 -1.378 16.192 1.00 95.06 112 LEU A O 1
ATOM 836 N N . SER A 1 113 ? -8.572 -0.056 17.649 1.00 92.00 113 SER A N 1
ATOM 837 C CA . SER A 1 113 ? -8.243 -1.132 18.577 1.00 92.00 113 SER A CA 1
ATOM 838 C C . SER A 1 113 ? -9.496 -1.630 19.314 1.00 92.00 113 SER A C 1
ATOM 840 O O . SER A 1 113 ? -10.492 -0.905 19.428 1.00 92.00 113 SER A O 1
ATOM 842 N N . PRO A 1 114 ? -9.453 -2.834 19.915 1.00 91.75 114 PRO A N 1
ATOM 843 C CA . PRO A 1 114 ? -10.520 -3.302 20.800 1.00 91.75 114 PRO A CA 1
ATOM 844 C C . PRO A 1 114 ? -10.788 -2.360 21.986 1.00 91.75 114 PRO A C 1
ATOM 846 O O . PRO A 1 114 ? -11.902 -2.322 22.502 1.00 91.75 114 PRO A O 1
ATOM 849 N N . GLN A 1 115 ? -9.790 -1.566 22.393 1.00 93.44 115 GLN A N 1
ATOM 850 C CA . GLN A 1 115 ? -9.901 -0.534 23.430 1.00 93.44 115 GLN A CA 1
ATOM 851 C C . GLN A 1 115 ? -10.507 0.786 22.916 1.00 93.44 115 GLN A C 1
ATOM 853 O O . GLN A 1 115 ? -10.549 1.760 23.659 1.00 93.44 115 GLN A O 1
ATOM 858 N N . LYS A 1 116 ? -10.999 0.824 21.669 1.00 94.19 116 LYS A N 1
ATOM 859 C CA . LYS A 1 116 ? -11.574 2.007 21.004 1.00 94.19 116 LYS A CA 1
ATOM 860 C C . LYS A 1 116 ? -10.578 3.151 20.792 1.00 94.19 116 LYS A C 1
ATOM 862 O O . LYS A 1 116 ? -10.963 4.316 20.756 1.00 94.19 116 LYS A O 1
ATOM 867 N N . GLU A 1 117 ? -9.309 2.816 20.579 1.00 94.25 117 GLU A N 1
ATOM 868 C CA . GLU A 1 117 ? -8.265 3.783 20.238 1.00 94.25 117 GLU A CA 1
ATOM 869 C C . GLU A 1 117 ? -7.870 3.664 18.764 1.00 94.25 117 GLU A C 1
ATOM 871 O O . GLU A 1 117 ? -7.691 2.564 18.244 1.00 94.25 117 GLU A O 1
ATOM 876 N N . TRP A 1 118 ? -7.688 4.798 18.087 1.00 94.00 118 TRP A N 1
ATOM 877 C CA . TRP A 1 118 ? -7.177 4.824 16.718 1.00 94.00 118 TRP A CA 1
ATOM 878 C C . TRP A 1 118 ? -5.657 4.677 16.703 1.00 94.00 118 TRP A C 1
ATOM 880 O O . TRP A 1 118 ? -4.928 5.590 17.097 1.00 94.00 118 TRP A O 1
ATOM 890 N N . VAL A 1 119 ? -5.166 3.552 16.190 1.00 93.31 119 VAL A N 1
ATOM 891 C CA . VAL A 1 119 ? -3.732 3.265 16.102 1.00 93.31 119 VAL A CA 1
ATOM 892 C C . VAL A 1 119 ? -3.276 3.375 14.656 1.00 93.31 119 VAL A C 1
ATOM 894 O O . VAL A 1 119 ? -3.850 2.743 13.775 1.00 93.31 119 VAL A O 1
ATOM 897 N N . ARG A 1 120 ? -2.235 4.177 14.397 1.00 92.88 120 ARG A N 1
ATOM 898 C CA . ARG A 1 120 ? -1.612 4.259 13.068 1.00 92.88 120 ARG A CA 1
ATOM 899 C C . ARG A 1 120 ? -0.856 2.968 12.759 1.00 92.88 120 ARG A C 1
ATOM 901 O O . ARG A 1 120 ? -0.123 2.445 13.602 1.00 92.88 120 ARG A O 1
ATOM 908 N N . ILE A 1 121 ? -1.029 2.507 11.532 1.00 93.56 121 ILE A N 1
ATOM 909 C CA . ILE A 1 121 ? -0.526 1.237 11.043 1.00 93.56 121 ILE A CA 1
ATOM 910 C C . ILE A 1 121 ? 0.421 1.488 9.883 1.00 93.56 121 ILE A C 1
ATOM 912 O O . ILE A 1 121 ? 0.094 2.242 8.972 1.00 93.56 121 ILE A O 1
ATOM 916 N N . THR A 1 122 ? 1.567 0.821 9.909 1.00 94.50 122 THR A N 1
ATOM 917 C CA . THR A 1 122 ? 2.470 0.707 8.768 1.00 94.50 122 THR A CA 1
ATOM 918 C C . THR A 1 122 ? 2.129 -0.561 8.001 1.00 94.50 122 THR A C 1
ATOM 920 O O . THR A 1 122 ? 1.959 -1.619 8.600 1.00 94.50 122 THR A O 1
ATOM 923 N N . TYR A 1 123 ? 2.053 -0.479 6.684 1.00 94.44 123 TYR A N 1
ATOM 924 C CA . TYR A 1 123 ? 1.808 -1.623 5.825 1.00 94.44 123 TYR A CA 1
ATOM 925 C C . TYR A 1 123 ? 2.838 -1.691 4.700 1.00 94.44 123 TYR A C 1
ATOM 927 O O . TYR A 1 123 ? 3.380 -0.679 4.253 1.00 94.44 123 TYR A O 1
ATOM 935 N N . GLU A 1 124 ? 3.087 -2.911 4.249 1.00 95.44 124 GLU A N 1
ATOM 936 C CA . GLU A 1 124 ? 3.953 -3.258 3.131 1.00 95.44 124 GLU A CA 1
ATOM 937 C C . GLU A 1 124 ? 3.160 -4.131 2.161 1.00 95.44 124 GLU A C 1
ATOM 939 O O . GLU A 1 124 ? 2.443 -5.041 2.575 1.00 95.44 124 GLU A O 1
ATOM 944 N N . CYS A 1 125 ? 3.277 -3.850 0.870 1.00 95.25 125 CYS A N 1
ATOM 945 C CA . CYS A 1 125 ? 2.643 -4.616 -0.188 1.00 95.25 125 CYS A CA 1
ATOM 946 C C . CYS A 1 125 ? 3.681 -5.000 -1.241 1.00 95.25 125 CYS A C 1
ATOM 948 O O . CYS A 1 125 ? 4.297 -4.122 -1.847 1.00 95.25 125 CYS A O 1
ATOM 950 N N . GLY A 1 126 ? 3.845 -6.300 -1.474 1.00 95.81 126 GLY A N 1
ATOM 951 C CA . GLY A 1 126 ? 4.617 -6.822 -2.595 1.00 95.81 126 GLY A CA 1
ATOM 952 C C . GLY A 1 126 ? 3.735 -6.931 -3.830 1.00 95.81 126 GLY A C 1
ATOM 953 O O . GLY A 1 126 ? 2.787 -7.719 -3.839 1.00 95.81 126 GLY A O 1
ATOM 954 N N . PHE A 1 127 ? 4.027 -6.153 -4.868 1.00 95.75 127 PHE A N 1
ATOM 955 C CA . PHE A 1 127 ? 3.284 -6.161 -6.127 1.00 95.75 127 PHE A CA 1
ATOM 956 C C . PHE A 1 127 ? 4.185 -6.592 -7.282 1.00 95.75 127 PHE A C 1
ATOM 958 O O . PHE A 1 127 ? 5.205 -5.955 -7.537 1.00 95.75 127 PHE A O 1
ATOM 965 N N . ASP A 1 128 ? 3.789 -7.641 -8.000 1.00 94.62 128 ASP A N 1
ATOM 966 C CA . ASP A 1 128 ? 4.441 -8.053 -9.241 1.00 94.62 128 ASP A CA 1
ATOM 967 C C . ASP A 1 128 ? 3.878 -7.224 -10.413 1.00 94.62 128 ASP A C 1
ATOM 969 O O . ASP A 1 128 ? 2.718 -7.421 -10.802 1.00 94.62 128 ASP A O 1
ATOM 973 N N . PRO A 1 129 ? 4.673 -6.318 -11.013 1.00 92.69 129 PRO A N 1
ATOM 974 C CA . PRO A 1 129 ? 4.231 -5.484 -12.126 1.00 92.69 129 PRO A CA 1
ATOM 975 C C . PRO A 1 129 ? 4.022 -6.266 -13.430 1.00 92.69 129 PRO A C 1
ATOM 977 O O . PRO A 1 129 ? 3.309 -5.791 -14.311 1.00 92.69 129 PRO A O 1
ATOM 980 N N . ARG A 1 130 ? 4.606 -7.464 -13.570 1.00 91.62 130 ARG A N 1
ATOM 981 C CA . ARG A 1 130 ? 4.445 -8.324 -14.754 1.00 91.62 130 ARG A CA 1
ATOM 982 C C . ARG A 1 130 ? 3.135 -9.095 -14.700 1.00 91.62 130 ARG A C 1
ATOM 984 O O . ARG A 1 130 ? 2.433 -9.184 -15.702 1.00 91.62 130 ARG A O 1
ATOM 991 N N . GLN A 1 131 ? 2.806 -9.638 -13.530 1.00 92.38 131 GLN A N 1
ATOM 992 C CA . GLN A 1 131 ? 1.566 -10.391 -13.306 1.00 92.38 131 GLN A CA 1
ATOM 993 C C . GLN A 1 131 ? 0.387 -9.503 -12.884 1.00 92.38 131 GLN A C 1
ATOM 995 O O . GLN A 1 131 ? -0.741 -9.985 -12.799 1.00 92.38 131 GLN A O 1
ATOM 1000 N N . GLN A 1 132 ? 0.642 -8.223 -12.594 1.00 92.00 132 GLN A N 1
ATOM 1001 C CA . GLN A 1 132 ? -0.318 -7.272 -12.025 1.00 92.00 132 GLN A CA 1
ATOM 1002 C C . GLN A 1 132 ? -1.043 -7.826 -10.792 1.00 92.00 132 GLN A C 1
ATOM 1004 O O . GLN A 1 132 ? -2.261 -7.697 -10.633 1.00 92.00 132 GLN A O 1
ATOM 1009 N N . LYS A 1 133 ? -0.281 -8.473 -9.909 1.00 93.06 133 LYS A N 1
ATOM 1010 C CA . LYS A 1 133 ? -0.815 -9.204 -8.762 1.00 93.06 133 LYS A CA 1
ATOM 1011 C C . LYS A 1 133 ? -0.056 -8.849 -7.494 1.00 93.06 133 LYS A C 1
ATOM 1013 O O . LYS A 1 133 ? 1.151 -8.648 -7.502 1.00 93.06 133 LYS A O 1
ATOM 1018 N N . VAL A 1 134 ? -0.787 -8.824 -6.384 1.00 94.00 134 VAL A N 1
ATOM 1019 C CA . VAL A 1 134 ? -0.195 -8.738 -5.048 1.00 94.00 134 VAL A CA 1
ATOM 1020 C C . VAL A 1 134 ? 0.311 -10.118 -4.628 1.00 94.00 134 VAL A C 1
ATOM 1022 O O . VAL A 1 134 ? -0.479 -11.064 -4.541 1.00 94.00 134 VAL A O 1
ATOM 1025 N N . GLU A 1 135 ? 1.612 -10.217 -4.374 1.00 94.00 135 GLU A N 1
ATOM 1026 C CA . GLU A 1 135 ? 2.273 -11.414 -3.849 1.00 94.00 135 GLU A CA 1
ATOM 1027 C C . GLU A 1 135 ? 2.066 -11.532 -2.335 1.00 94.00 135 GLU A C 1
ATOM 1029 O O . GLU A 1 135 ? 1.699 -12.600 -1.846 1.00 94.00 135 GLU A O 1
ATOM 1034 N N . PHE A 1 136 ? 2.217 -10.426 -1.601 1.00 94.25 136 PHE A N 1
ATOM 1035 C CA . PHE A 1 136 ? 2.041 -10.394 -0.150 1.00 94.25 136 PHE A CA 1
ATOM 1036 C C . PHE A 1 136 ? 1.571 -9.024 0.351 1.00 94.25 136 PHE A C 1
ATOM 1038 O O . PHE A 1 136 ? 1.776 -8.001 -0.301 1.00 94.25 136 PHE A O 1
ATOM 1045 N N . VAL A 1 137 ? 0.957 -9.018 1.536 1.00 95.44 137 VAL A N 1
ATOM 1046 C CA . VAL A 1 137 ? 0.662 -7.814 2.322 1.00 95.44 137 VAL A CA 1
ATOM 1047 C C . VAL A 1 137 ? 1.075 -8.085 3.759 1.00 95.44 137 VAL A C 1
ATOM 1049 O O . VAL A 1 137 ? 0.778 -9.150 4.293 1.00 95.44 137 VAL A O 1
ATOM 1052 N N . ASN A 1 138 ? 1.773 -7.137 4.371 1.00 94.50 138 ASN A N 1
ATOM 1053 C CA . ASN A 1 138 ? 2.141 -7.181 5.778 1.00 94.50 138 ASN A CA 1
ATOM 1054 C C . ASN A 1 138 ? 1.672 -5.896 6.451 1.00 94.50 138 ASN A C 1
ATOM 1056 O O . ASN A 1 138 ? 1.794 -4.812 5.885 1.00 94.50 138 ASN A O 1
ATOM 1060 N N . VAL A 1 139 ? 1.118 -6.022 7.650 1.00 93.88 139 VAL A N 1
ATOM 1061 C CA . VAL A 1 139 ? 0.521 -4.924 8.398 1.00 93.88 139 VAL A CA 1
ATOM 1062 C C . VAL A 1 139 ? 1.082 -4.949 9.814 1.00 93.88 139 VAL A C 1
ATOM 1064 O O . VAL A 1 139 ? 1.023 -5.962 10.508 1.00 93.88 139 VAL A O 1
ATOM 1067 N N . ARG A 1 140 ? 1.673 -3.833 10.243 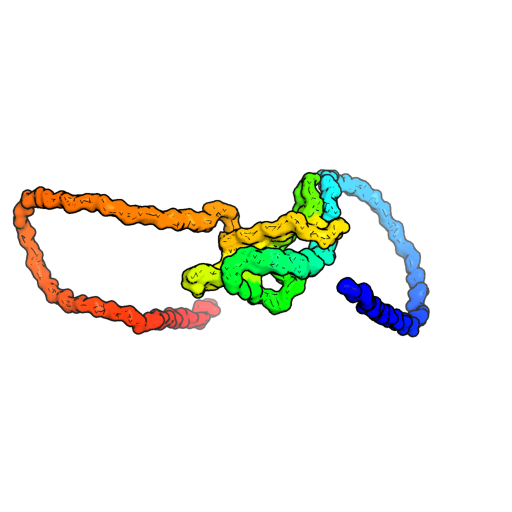1.00 91.44 140 ARG A N 1
ATOM 1068 C CA . ARG A 1 140 ? 2.391 -3.710 11.514 1.00 91.44 140 ARG A CA 1
ATOM 1069 C C . ARG A 1 140 ? 2.004 -2.431 12.241 1.00 91.44 140 ARG A C 1
ATOM 1071 O O . ARG A 1 140 ? 1.859 -1.363 11.653 1.00 91.44 140 ARG A O 1
ATOM 1078 N N . LEU A 1 141 ? 1.883 -2.527 13.560 1.00 87.12 141 LEU A N 1
ATOM 1079 C CA . LEU A 1 141 ? 1.650 -1.372 14.425 1.00 87.12 141 LEU A CA 1
ATOM 1080 C C . LEU A 1 141 ? 2.907 -0.488 14.453 1.00 87.12 141 LEU A C 1
ATOM 1082 O O . LEU A 1 141 ? 3.999 -0.986 14.727 1.00 87.12 141 LEU A O 1
ATOM 1086 N N . GLY A 1 142 ? 2.762 0.819 14.221 1.00 79.12 142 GLY A N 1
ATOM 1087 C CA . GLY A 1 142 ? 3.876 1.770 14.304 1.00 79.12 142 GLY A CA 1
ATOM 1088 C C . GLY A 1 142 ? 3.989 2.721 13.113 1.00 79.12 142 GLY A C 1
ATOM 1089 O O . GLY A 1 142 ? 3.066 2.843 12.309 1.00 79.12 142 GLY A O 1
ATOM 1090 N N . ARG A 1 143 ? 5.128 3.426 13.034 1.00 78.00 143 ARG A N 1
ATOM 1091 C CA . ARG A 1 143 ? 5.467 4.336 11.927 1.00 78.00 143 ARG A CA 1
ATOM 1092 C C . ARG A 1 143 ? 6.518 3.717 11.017 1.00 78.00 143 ARG A C 1
ATOM 1094 O O . ARG A 1 143 ? 7.398 3.009 11.501 1.00 78.00 143 ARG A O 1
ATOM 1101 N N . LEU A 1 144 ? 6.469 4.110 9.750 1.00 77.56 144 LEU A N 1
ATOM 1102 C CA . LEU A 1 144 ? 7.296 3.584 8.668 1.00 77.56 144 LEU A CA 1
ATOM 1103 C C . LEU A 1 144 ? 8.816 3.686 8.915 1.00 77.56 144 LEU A C 1
ATOM 1105 O O . LEU A 1 144 ? 9.558 2.785 8.524 1.00 77.56 144 LEU A O 1
ATOM 1109 N N . ASP A 1 145 ? 9.262 4.733 9.619 1.00 73.06 145 ASP A N 1
ATOM 1110 C CA . ASP A 1 145 ? 10.684 5.003 9.903 1.00 73.06 145 ASP A CA 1
ATOM 1111 C C . ASP A 1 145 ? 11.217 4.314 11.167 1.00 73.06 145 ASP A C 1
ATOM 1113 O O . ASP A 1 145 ? 12.376 4.501 11.542 1.00 73.06 145 ASP A O 1
ATOM 1117 N N . ARG A 1 146 ? 10.374 3.571 11.895 1.00 61.69 146 ARG A N 1
ATOM 1118 C CA . ARG A 1 146 ? 10.814 2.875 13.103 1.00 61.69 146 ARG A CA 1
ATOM 1119 C C . ARG A 1 146 ? 11.232 1.450 12.725 1.00 61.69 146 ARG A C 1
ATOM 1121 O O . ARG A 1 146 ? 10.366 0.690 12.296 1.00 61.69 146 ARG A O 1
ATOM 1128 N N . PRO A 1 147 ? 12.513 1.069 12.898 1.00 55.25 147 PRO A N 1
ATOM 1129 C CA . PRO A 1 147 ? 12.961 -0.288 12.615 1.00 55.25 147 PRO A CA 1
ATOM 1130 C C . PRO A 1 147 ? 12.190 -1.292 13.475 1.00 55.25 147 PRO A C 1
ATOM 1132 O O . PRO A 1 147 ? 11.766 -0.983 14.593 1.00 55.25 147 PRO A O 1
ATOM 1135 N N . ASP A 1 148 ? 12.023 -2.496 12.936 1.00 53.22 148 ASP A N 1
ATOM 1136 C CA . ASP A 1 148 ? 11.043 -3.521 13.314 1.00 53.22 148 ASP A CA 1
ATOM 1137 C C . ASP A 1 148 ? 11.064 -4.023 14.773 1.00 53.22 148 ASP A C 1
ATOM 1139 O O . ASP A 1 148 ? 10.242 -4.867 15.134 1.00 53.22 148 ASP A O 1
ATOM 1143 N N . GLY A 1 149 ? 11.952 -3.501 15.622 1.00 45.16 149 GLY A N 1
ATOM 1144 C CA . GLY A 1 149 ? 12.248 -3.978 16.974 1.00 45.16 149 GLY A CA 1
ATOM 1145 C C . GLY A 1 149 ? 11.611 -3.212 18.138 1.00 45.16 149 GLY A C 1
ATOM 1146 O O . GLY A 1 149 ? 11.919 -3.524 19.282 1.00 45.16 149 GLY A O 1
ATOM 1147 N N . VAL A 1 150 ? 10.733 -2.230 17.901 1.00 49.03 150 VAL A N 1
ATOM 1148 C CA . VAL A 1 150 ? 10.003 -1.534 18.991 1.00 49.03 150 VAL A CA 1
ATOM 1149 C C . VAL A 1 150 ? 8.497 -1.795 18.946 1.00 49.03 150 VAL A C 1
ATOM 1151 O O . VAL A 1 150 ? 7.696 -0.978 19.404 1.00 49.03 150 VAL A O 1
ATOM 1154 N N . ALA A 1 151 ? 8.098 -2.949 18.402 1.00 48.41 151 ALA A N 1
ATOM 1155 C CA . ALA A 1 151 ? 6.813 -3.535 18.749 1.00 48.41 151 ALA A CA 1
ATOM 1156 C C . ALA A 1 151 ? 6.813 -3.708 20.271 1.00 48.41 151 ALA A C 1
ATOM 1158 O O . ALA A 1 151 ? 7.605 -4.470 20.823 1.00 48.41 151 ALA A O 1
ATOM 1159 N N . ALA A 1 152 ? 6.001 -2.895 20.943 1.00 50.03 152 ALA A N 1
ATOM 1160 C CA . ALA A 1 152 ? 5.892 -2.852 22.383 1.00 50.03 152 ALA A CA 1
ATOM 1161 C C . ALA A 1 152 ? 5.550 -4.249 22.903 1.00 50.03 152 ALA A C 1
ATOM 1163 O O . ALA A 1 152 ? 4.390 -4.654 22.934 1.00 50.03 152 ALA A O 1
ATOM 1164 N N . ASN A 1 153 ? 6.576 -4.958 23.363 1.00 41.97 153 ASN A N 1
ATOM 1165 C CA . ASN A 1 153 ? 6.449 -6.060 24.289 1.00 41.97 153 ASN A CA 1
ATOM 1166 C C . ASN A 1 153 ? 5.961 -5.494 25.635 1.00 41.97 153 ASN A C 1
ATOM 1168 O O . ASN A 1 153 ? 6.683 -5.476 26.626 1.00 41.97 153 ASN A O 1
ATOM 1172 N N . ARG A 1 154 ? 4.726 -4.976 25.677 1.00 45.84 154 ARG A N 1
ATOM 1173 C CA . ARG A 1 154 ? 3.955 -4.866 26.916 1.00 45.84 154 ARG A CA 1
ATOM 1174 C C . ARG A 1 154 ? 3.407 -6.259 27.209 1.00 45.84 154 ARG A C 1
ATOM 1176 O O . ARG A 1 154 ? 2.207 -6.507 27.155 1.00 45.84 154 ARG A O 1
ATOM 1183 N N . GLN A 1 155 ? 4.318 -7.175 27.525 1.00 40.88 155 GLN A N 1
ATOM 1184 C CA . GLN A 1 155 ? 4.008 -8.251 28.447 1.00 40.88 155 GLN A CA 1
ATOM 1185 C C . GLN A 1 155 ? 3.572 -7.568 29.740 1.00 40.88 155 GLN A C 1
ATOM 1187 O O . GLN A 1 155 ? 4.372 -6.967 30.455 1.00 40.88 155 GLN A O 1
ATOM 1192 N N . VAL A 1 156 ? 2.265 -7.588 29.984 1.00 48.97 156 VAL A N 1
ATOM 1193 C CA . VAL A 1 156 ? 1.691 -7.337 31.299 1.00 48.97 156 VAL A CA 1
ATOM 1194 C C . VAL A 1 156 ? 2.304 -8.389 32.217 1.00 48.97 156 VAL A C 1
ATOM 1196 O O . VAL A 1 156 ? 1.890 -9.545 32.218 1.00 48.97 156 VAL A O 1
ATOM 1199 N N . ALA A 1 157 ? 3.358 -8.008 32.934 1.00 44.69 157 ALA A N 1
ATOM 1200 C CA . ALA A 1 157 ? 3.866 -8.810 34.028 1.00 44.69 157 ALA A CA 1
ATOM 1201 C C . ALA A 1 157 ? 2.741 -8.927 35.078 1.00 44.69 157 ALA A C 1
ATOM 1203 O O . ALA A 1 157 ? 2.132 -7.906 35.419 1.00 44.69 157 ALA A O 1
ATOM 1204 N N . PRO A 1 158 ? 2.430 -10.133 35.584 1.00 49.81 158 PRO A N 1
ATOM 1205 C CA . PRO A 1 158 ? 1.480 -10.290 36.679 1.00 49.81 158 PRO A CA 1
ATOM 1206 C C . PRO A 1 158 ? 1.984 -9.533 37.919 1.00 49.81 158 PRO A C 1
ATOM 1208 O O . PRO A 1 158 ? 3.197 -9.508 38.153 1.00 49.81 158 PRO A O 1
ATOM 1211 N N . PRO A 1 159 ? 1.101 -8.944 38.747 1.00 50.34 159 PRO A N 1
ATOM 1212 C CA . PRO A 1 159 ? 1.520 -8.300 39.983 1.00 50.34 159 PRO A CA 1
ATOM 1213 C C . PRO A 1 159 ? 2.068 -9.364 40.941 1.00 50.34 159 PRO A C 1
ATOM 1215 O O . PRO A 1 159 ? 1.316 -10.149 41.522 1.00 50.34 159 PRO A O 1
ATOM 1218 N N . GLN A 1 160 ? 3.392 -9.410 41.104 1.00 50.38 160 GLN A N 1
ATOM 1219 C CA . GLN A 1 160 ? 4.009 -10.209 42.155 1.00 50.38 160 GLN A CA 1
ATOM 1220 C C . GLN A 1 160 ? 3.611 -9.619 43.506 1.00 50.38 160 GLN A C 1
ATOM 1222 O O . GLN A 1 160 ? 4.025 -8.530 43.899 1.00 50.38 160 GLN A O 1
ATOM 1227 N N . THR A 1 161 ? 2.760 -10.368 44.195 1.00 52.91 161 THR A N 1
ATOM 1228 C CA . THR A 1 161 ? 2.434 -10.181 45.602 1.00 52.91 161 THR A CA 1
ATOM 1229 C C . THR A 1 161 ? 3.576 -10.797 46.404 1.00 52.91 161 THR A C 1
ATOM 1231 O O . THR A 1 161 ? 3.859 -11.982 46.242 1.00 52.91 161 THR A O 1
ATOM 1234 N N . ALA A 1 162 ? 4.249 -10.016 47.243 1.00 52.34 162 ALA A N 1
ATOM 1235 C CA . ALA A 1 162 ? 5.266 -10.510 48.170 1.00 52.34 162 ALA A CA 1
ATOM 1236 C C . ALA A 1 162 ? 5.362 -9.578 49.399 1.00 52.34 162 ALA A C 1
ATOM 1238 O O . ALA A 1 162 ? 5.033 -8.397 49.289 1.00 52.34 162 ALA A O 1
ATOM 1239 N N . PRO A 1 163 ? 5.718 -10.108 50.583 1.00 48.59 163 PRO A N 1
ATOM 1240 C CA . PRO A 1 163 ? 4.928 -9.924 51.804 1.00 48.59 163 PRO A CA 1
ATOM 1241 C C . PRO A 1 163 ? 5.480 -8.886 52.790 1.00 48.59 163 PRO A C 1
ATOM 1243 O O . PRO A 1 163 ? 6.657 -8.535 52.776 1.00 48.59 163 PRO A O 1
ATOM 1246 N N . GLN A 1 164 ? 4.605 -8.474 53.716 1.00 52.78 164 GLN A N 1
ATOM 1247 C CA . GLN A 1 164 ? 4.954 -7.792 54.964 1.00 52.78 164 GLN A CA 1
ATOM 1248 C C . GLN A 1 164 ? 6.077 -8.518 55.719 1.00 52.78 164 GLN A C 1
ATOM 1250 O O . GLN A 1 164 ? 5.960 -9.710 55.998 1.00 52.78 164 GLN A O 1
ATOM 1255 N N . VAL A 1 165 ? 7.080 -7.763 56.178 1.00 51.53 165 VAL A N 1
ATOM 1256 C CA . VAL A 1 165 ? 7.878 -8.122 57.357 1.00 51.53 165 VAL A CA 1
ATOM 1257 C C . VAL A 1 165 ? 8.018 -6.885 58.243 1.00 51.53 165 VAL A C 1
ATOM 1259 O O . VAL A 1 165 ? 8.343 -5.792 57.783 1.00 51.53 165 VAL A O 1
ATOM 1262 N N . GLN A 1 166 ? 7.682 -7.070 59.516 1.00 50.25 166 GLN A N 1
ATOM 1263 C CA . GLN A 1 166 ? 7.647 -6.066 60.571 1.00 50.25 166 GLN A CA 1
ATOM 1264 C C . GLN A 1 166 ? 9.031 -5.810 61.199 1.00 50.25 166 GLN A C 1
ATOM 1266 O O . GLN A 1 166 ? 9.822 -6.728 61.369 1.00 50.25 166 GLN A O 1
ATOM 1271 N N . ALA A 1 167 ? 9.187 -4.564 61.664 1.00 47.25 167 ALA A N 1
ATOM 1272 C CA . ALA A 1 167 ? 9.846 -4.105 62.895 1.00 47.25 167 ALA A CA 1
ATOM 1273 C C . ALA A 1 167 ? 11.366 -4.286 63.116 1.00 47.25 167 ALA A C 1
ATOM 1275 O O . ALA A 1 167 ? 11.862 -5.381 63.345 1.00 47.25 167 ALA A O 1
ATOM 1276 N N . ALA A 1 168 ? 12.047 -3.150 63.330 1.00 46.59 168 ALA A N 1
ATOM 1277 C CA . ALA A 1 168 ? 13.063 -3.008 64.379 1.00 46.59 168 ALA A CA 1
ATOM 1278 C C . ALA A 1 168 ? 13.092 -1.565 64.927 1.00 46.59 168 ALA A C 1
ATOM 1280 O O . ALA A 1 168 ? 13.079 -0.591 64.178 1.00 46.59 168 ALA A O 1
ATOM 1281 N N . ARG A 1 169 ? 13.073 -1.461 66.261 1.00 45.41 169 ARG A N 1
ATOM 1282 C CA . ARG A 1 169 ? 13.079 -0.244 67.090 1.00 45.41 169 ARG A CA 1
ATOM 1283 C C . ARG A 1 169 ? 14.492 0.356 67.200 1.00 45.41 169 ARG A C 1
ATOM 1285 O O . ARG A 1 169 ? 15.450 -0.398 67.320 1.00 45.41 169 ARG A O 1
ATOM 1292 N N . GLY A 1 170 ? 14.596 1.684 67.316 1.00 37.03 170 GLY A N 1
ATOM 1293 C CA . GLY A 1 170 ? 15.787 2.403 67.806 1.00 37.03 170 GLY A CA 1
ATOM 1294 C C . GLY A 1 170 ? 15.526 3.917 67.963 1.00 37.03 170 GLY A C 1
ATOM 1295 O O . GLY A 1 170 ? 14.712 4.432 67.201 1.00 37.03 170 GLY A O 1
ATOM 1296 N N . PRO A 1 171 ? 16.102 4.625 68.963 1.00 51.22 171 PRO A N 1
ATOM 1297 C CA . PRO A 1 171 ? 15.432 5.751 69.631 1.00 51.22 171 PRO A CA 1
ATOM 1298 C C . PRO A 1 171 ? 15.878 7.179 69.224 1.00 51.22 171 PRO A C 1
ATOM 1300 O O . PRO A 1 171 ? 17.001 7.409 68.798 1.00 51.22 171 PRO A O 1
ATOM 1303 N N . THR A 1 172 ? 14.936 8.116 69.417 1.00 45.09 172 THR A N 1
ATOM 1304 C CA . THR A 1 172 ? 15.006 9.571 69.725 1.00 45.09 172 THR A CA 1
ATOM 1305 C C . THR A 1 172 ? 16.281 10.393 69.458 1.00 45.09 172 THR A C 1
ATOM 1307 O O . THR A 1 172 ? 17.269 10.218 70.160 1.00 45.09 172 THR A O 1
ATOM 1310 N N . GLN A 1 173 ? 16.142 11.495 68.699 1.00 52.81 173 GLN A N 1
ATOM 1311 C CA . GLN A 1 173 ? 16.188 12.859 69.274 1.00 52.81 173 GLN A CA 1
ATOM 1312 C C . GLN A 1 173 ? 15.581 13.937 68.339 1.00 52.81 173 GLN A C 1
ATOM 1314 O O . GLN A 1 173 ? 15.536 13.736 67.126 1.00 52.81 173 GLN A O 1
ATOM 1319 N N . PRO A 1 174 ? 15.068 15.056 68.896 1.00 51.31 174 PRO A N 1
ATOM 1320 C CA . PRO A 1 174 ? 14.156 15.980 68.230 1.00 51.31 174 PRO A CA 1
ATOM 1321 C C . PRO A 1 174 ? 14.847 17.241 67.693 1.00 51.31 174 PRO A C 1
ATOM 1323 O O . PRO A 1 174 ? 15.796 17.757 68.280 1.00 51.31 174 PRO A O 1
ATOM 1326 N N . SER A 1 175 ? 14.281 17.826 66.641 1.00 46.09 175 SER A N 1
ATOM 1327 C CA . SER A 1 175 ? 14.349 19.272 66.413 1.00 46.09 175 SER A CA 1
ATOM 1328 C C . SER A 1 175 ? 13.031 19.766 65.818 1.00 46.09 175 SER A C 1
ATOM 1330 O O . SER A 1 175 ? 12.424 19.128 64.962 1.00 46.09 175 SER A O 1
ATOM 1332 N N . ALA A 1 176 ? 12.559 20.855 66.416 1.00 41.72 176 ALA A N 1
ATOM 1333 C CA . ALA A 1 176 ? 11.229 21.445 66.355 1.00 41.72 176 ALA A CA 1
ATOM 1334 C C . ALA A 1 176 ? 10.877 22.025 64.966 1.00 41.72 176 ALA A C 1
ATOM 1336 O O . ALA A 1 176 ? 11.716 22.672 64.358 1.00 41.72 176 ALA A O 1
ATOM 1337 N N . GLN A 1 177 ? 9.682 21.692 64.442 1.00 56.00 177 GLN A N 1
ATOM 1338 C CA . GLN A 1 177 ? 8.510 22.573 64.174 1.00 56.00 177 GLN A CA 1
ATOM 1339 C C . GLN A 1 177 ? 8.625 23.581 62.997 1.00 56.00 177 GLN A C 1
ATOM 1341 O O . GLN A 1 177 ? 9.735 23.970 62.664 1.00 56.00 177 GLN A O 1
ATOM 1346 N N . PRO A 1 178 ? 7.513 24.099 62.407 1.00 49.34 178 PRO A N 1
ATOM 1347 C CA . PRO A 1 178 ? 6.084 23.796 62.587 1.00 49.34 178 PRO A CA 1
ATOM 1348 C C . PRO A 1 178 ? 5.327 23.459 61.273 1.00 49.34 178 PRO A C 1
ATOM 1350 O O . PRO A 1 178 ? 5.861 23.462 60.171 1.00 49.34 178 PRO A O 1
ATOM 1353 N N . ARG A 1 179 ? 4.043 23.129 61.447 1.00 49.25 179 ARG A N 1
ATOM 1354 C CA . ARG A 1 179 ? 3.060 22.614 60.481 1.00 49.25 179 ARG A CA 1
ATOM 1355 C C . ARG A 1 179 ? 2.450 23.693 59.567 1.00 49.25 179 ARG A C 1
ATOM 1357 O O . ARG A 1 179 ? 2.089 24.756 60.057 1.00 49.25 179 ARG A O 1
ATOM 1364 N N . SER A 1 180 ? 2.108 23.300 58.339 1.00 46.62 180 SER A N 1
ATOM 1365 C CA . SER A 1 180 ? 0.855 23.656 57.637 1.00 46.62 180 SER A CA 1
ATOM 1366 C C . SER A 1 180 ? 0.587 22.569 56.574 1.00 46.62 180 SER A C 1
ATOM 1368 O O . SER A 1 180 ? 1.395 22.336 55.688 1.00 46.62 180 SER A O 1
ATOM 1370 N N . ASN A 1 181 ? -0.337 21.627 56.792 1.00 50.12 181 ASN A N 1
ATOM 1371 C CA . ASN A 1 181 ? -1.732 21.672 56.328 1.00 50.12 181 ASN A CA 1
ATOM 1372 C C . ASN A 1 181 ? -1.937 22.480 55.040 1.00 50.12 181 ASN A C 1
ATOM 1374 O O . ASN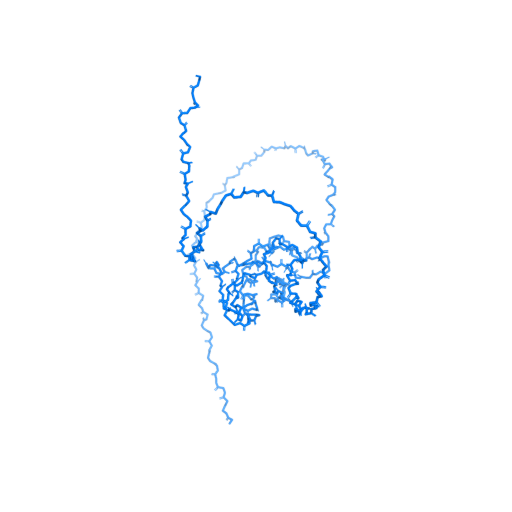 A 1 181 ? -1.978 23.694 55.148 1.00 50.12 181 ASN A O 1
ATOM 1378 N N . VAL A 1 182 ? -2.115 21.801 53.896 1.00 53.88 182 VAL A N 1
ATOM 1379 C CA . VAL A 1 182 ? -3.111 22.024 52.811 1.00 53.88 182 VAL A CA 1
ATOM 1380 C C . VAL A 1 182 ? -2.937 20.829 51.849 1.00 53.88 182 VAL A C 1
ATOM 1382 O O . VAL A 1 182 ? -1.871 20.627 51.285 1.00 53.88 182 VAL A O 1
ATOM 1385 N N . ALA A 1 183 ? -3.797 19.815 51.928 1.00 50.34 183 ALA A N 1
ATOM 1386 C CA . ALA A 1 183 ? -4.927 19.575 51.022 1.00 50.34 183 ALA A CA 1
ATOM 1387 C C . ALA A 1 183 ? -4.556 19.430 49.527 1.00 50.34 183 ALA A C 1
ATOM 1389 O O . ALA A 1 183 ? -4.046 20.334 48.876 1.00 50.34 183 ALA A O 1
ATOM 1390 N N . LYS A 1 184 ? -4.882 18.250 48.997 1.00 52.16 184 LYS A N 1
ATOM 1391 C CA . LYS A 1 184 ? -4.891 17.848 47.585 1.00 52.16 184 LYS A CA 1
ATOM 1392 C C . LYS A 1 184 ? -5.749 18.798 46.727 1.00 52.16 184 LYS A C 1
ATOM 1394 O O . LYS A 1 184 ? -6.896 19.019 47.114 1.00 52.16 184 LYS A O 1
ATOM 1399 N N . PRO A 1 185 ? -5.285 19.253 45.546 1.00 54.66 185 PRO A N 1
ATOM 1400 C CA . PRO A 1 185 ? -6.174 19.799 44.522 1.00 54.66 185 PRO A CA 1
ATOM 1401 C C . PRO A 1 185 ? -6.576 18.751 43.459 1.00 54.66 185 PRO A C 1
ATOM 1403 O O . PRO A 1 185 ? -5.882 17.744 43.284 1.00 54.66 185 PRO A O 1
ATOM 1406 N N . PRO A 1 186 ? -7.724 18.959 42.791 1.00 50.34 186 PRO A N 1
ATOM 1407 C CA . PRO A 1 186 ? -8.408 17.995 41.932 1.00 50.34 186 PRO A CA 1
ATOM 1408 C C . PRO A 1 186 ? -7.891 17.952 40.484 1.00 50.34 186 PRO A C 1
ATOM 1410 O O . PRO A 1 186 ? -7.139 18.804 40.025 1.00 50.34 186 PRO A O 1
ATOM 1413 N N . VAL A 1 187 ? -8.349 16.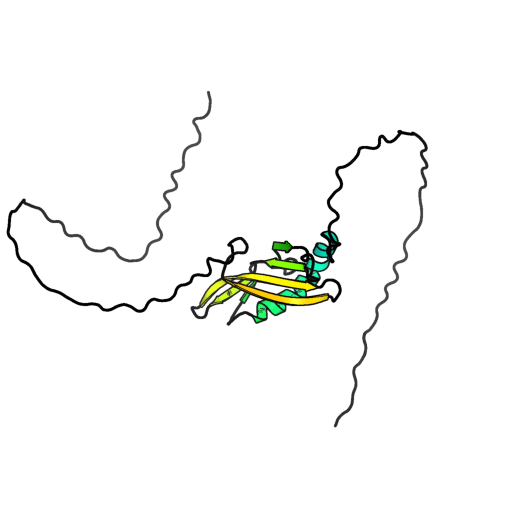922 39.769 1.00 52.59 187 VAL A N 1
ATOM 1414 C CA . VAL A 1 187 ? -8.274 16.762 38.312 1.00 52.59 187 VAL A CA 1
ATOM 1415 C C . VAL A 1 187 ? -9.066 17.875 37.618 1.00 52.59 187 VAL A C 1
ATOM 1417 O O . VAL A 1 187 ? -10.244 18.044 37.924 1.00 52.59 187 VAL A O 1
ATOM 1420 N N . GLY A 1 188 ? -8.449 18.526 36.625 1.00 51.81 188 GLY A N 1
ATOM 1421 C CA . GLY A 1 188 ? -9.146 19.204 35.528 1.00 51.81 188 GLY A CA 1
ATOM 1422 C C . GLY A 1 188 ? -8.936 20.715 35.419 1.00 51.81 188 GLY A C 1
ATOM 1423 O O . GLY A 1 188 ? -9.818 21.460 35.811 1.00 51.81 188 GLY A O 1
ATOM 1424 N N . GLU A 1 189 ? -7.843 21.151 34.783 1.00 46.31 189 GLU A N 1
ATOM 1425 C CA . GLU A 1 189 ? -7.817 22.375 33.962 1.00 46.31 189 GLU A CA 1
ATOM 1426 C C . GLU A 1 189 ? -6.608 22.321 32.998 1.00 46.31 189 GLU A C 1
ATOM 1428 O O . GLU A 1 189 ? -5.527 21.886 33.413 1.00 46.31 189 GLU A O 1
ATOM 1433 N N . PRO A 1 190 ? -6.762 22.650 31.699 1.00 55.69 190 PRO A N 1
ATOM 1434 C CA . PRO A 1 190 ? -5.651 22.680 30.749 1.00 55.69 190 PRO A CA 1
ATOM 1435 C C . PRO A 1 190 ? -4.654 23.772 31.145 1.00 55.69 190 PRO A C 1
ATOM 1437 O O . PRO A 1 190 ? -5.037 24.915 31.370 1.00 55.69 190 PRO A O 1
ATOM 1440 N N . SER A 1 191 ? -3.371 23.417 31.229 1.00 57.38 191 SER A N 1
ATOM 1441 C CA . SER A 1 191 ? -2.300 24.359 31.552 1.00 57.38 191 SER A CA 1
ATOM 1442 C C . SER A 1 191 ? -2.285 25.517 30.553 1.00 57.38 191 SER A C 1
ATOM 1444 O O . SER A 1 191 ? -2.100 25.307 29.353 1.00 57.38 191 SER A O 1
ATOM 1446 N N . GLU A 1 192 ? -2.475 26.731 31.062 1.00 58.66 192 GLU A N 1
ATOM 1447 C CA . GLU A 1 192 ? -2.263 27.977 30.337 1.00 58.66 192 GLU A CA 1
ATOM 1448 C C . GLU A 1 192 ? -0.804 28.016 29.864 1.00 58.66 192 GLU A C 1
ATOM 1450 O O . GLU A 1 192 ? 0.138 27.985 30.657 1.00 58.66 192 GLU A O 1
ATOM 1455 N N . ILE A 1 193 ? -0.606 27.975 28.547 1.00 60.50 193 ILE A N 1
ATOM 1456 C CA . ILE A 1 193 ? 0.716 28.103 27.944 1.00 60.50 193 ILE A CA 1
ATOM 1457 C C . ILE A 1 193 ? 1.082 29.580 28.070 1.00 60.50 193 ILE A C 1
ATOM 1459 O O . ILE A 1 193 ? 0.598 30.410 27.304 1.00 60.50 193 ILE A O 1
ATOM 1463 N N . GLU A 1 194 ? 1.918 29.908 29.050 1.00 54.69 194 GLU A N 1
ATOM 1464 C CA . GLU A 1 194 ? 2.505 31.236 29.202 1.00 54.69 194 GLU A CA 1
ATOM 1465 C C . GLU A 1 194 ? 3.448 31.488 28.010 1.00 54.69 194 GLU A C 1
ATOM 1467 O O . GLU A 1 194 ? 4.609 31.070 27.982 1.00 54.69 194 GLU A O 1
ATOM 1472 N N . ILE A 1 195 ? 2.921 32.115 26.954 1.00 58.75 195 ILE A N 1
ATOM 1473 C CA . ILE A 1 195 ? 3.707 32.544 25.797 1.00 58.75 195 ILE A CA 1
ATOM 1474 C C . ILE A 1 195 ? 4.526 33.754 26.248 1.00 58.75 195 ILE A C 1
ATOM 1476 O O . ILE A 1 195 ? 4.080 34.897 26.168 1.00 58.75 195 ILE A O 1
ATOM 1480 N N . LEU A 1 196 ? 5.750 33.497 26.711 1.00 57.50 196 LEU A N 1
ATOM 1481 C CA . LEU A 1 196 ? 6.799 34.505 26.831 1.00 57.50 196 LEU A CA 1
ATOM 1482 C C . LEU A 1 196 ? 7.064 35.102 25.443 1.00 57.50 196 LEU A C 1
ATOM 1484 O O . LEU A 1 196 ? 7.850 34.591 24.644 1.00 57.50 196 LEU A O 1
ATOM 1488 N N . GLN A 1 197 ? 6.360 36.189 25.142 1.00 56.72 197 GLN A N 1
ATOM 1489 C CA . GLN A 1 197 ? 6.504 36.946 23.912 1.00 56.72 197 GLN A CA 1
ATOM 1490 C C . GLN A 1 197 ? 7.820 37.732 23.982 1.00 56.72 197 GLN A C 1
ATOM 1492 O O . GLN A 1 197 ? 7.895 38.842 24.507 1.00 56.72 197 GLN A O 1
ATOM 1497 N N . VAL A 1 198 ? 8.897 37.120 23.488 1.00 63.59 198 VAL A N 1
ATOM 1498 C CA . VAL A 1 198 ? 10.219 37.750 23.431 1.00 63.59 198 VAL A CA 1
ATOM 1499 C C . VAL A 1 198 ? 10.173 38.880 22.399 1.00 63.59 198 VAL A C 1
ATOM 1501 O O . VAL A 1 198 ? 9.948 38.648 21.213 1.00 63.59 198 VAL A O 1
ATOM 1504 N N . ASN A 1 199 ? 10.336 40.118 22.861 1.00 54.50 199 ASN A N 1
ATOM 1505 C CA . ASN A 1 199 ? 10.226 41.328 22.049 1.00 54.50 199 ASN A CA 1
ATOM 1506 C C . ASN A 1 199 ? 11.432 41.448 21.079 1.00 54.50 199 ASN A C 1
ATOM 1508 O O . ASN A 1 199 ? 12.565 41.564 21.552 1.00 54.50 199 ASN A O 1
ATOM 1512 N N . PRO A 1 200 ? 11.245 41.436 19.741 1.00 63.19 200 PRO A N 1
ATOM 1513 C CA . PRO A 1 200 ? 12.351 41.392 18.774 1.00 63.19 200 PRO A CA 1
ATOM 1514 C C . PRO A 1 200 ? 13.062 42.739 18.529 1.00 63.19 200 PRO A C 1
ATOM 1516 O O . PRO A 1 200 ? 13.948 42.826 17.677 1.00 63.19 200 PRO A O 1
ATOM 1519 N N . HIS A 1 201 ? 12.749 43.804 19.269 1.00 54.06 201 HIS A N 1
ATOM 1520 C CA . HIS A 1 201 ? 13.363 45.123 19.070 1.00 54.06 201 HIS A CA 1
ATOM 1521 C C . HIS A 1 201 ? 14.649 45.348 19.890 1.00 54.06 201 HIS A C 1
ATOM 1523 O O . HIS A 1 201 ? 14.751 46.294 20.665 1.00 54.06 201 HIS A O 1
ATOM 1529 N N . ARG A 1 202 ? 15.677 44.514 19.686 1.00 56.44 202 ARG A N 1
ATOM 1530 C CA . ARG A 1 202 ? 17.082 44.855 20.013 1.00 56.44 202 ARG A CA 1
ATOM 1531 C C . ARG A 1 202 ? 18.083 44.126 19.111 1.00 56.44 202 ARG A C 1
ATOM 1533 O O . ARG A 1 202 ? 18.987 43.452 19.581 1.00 56.44 202 ARG A O 1
ATOM 1540 N N . ILE A 1 203 ? 17.962 44.297 17.797 1.00 57.44 203 ILE A N 1
ATOM 1541 C CA . ILE A 1 203 ? 19.107 44.104 16.894 1.00 57.44 203 ILE A CA 1
ATOM 1542 C C . ILE A 1 203 ? 19.136 45.262 15.899 1.00 57.44 203 ILE A C 1
ATOM 1544 O O . ILE A 1 203 ? 18.679 45.131 14.769 1.00 57.44 203 ILE A O 1
ATOM 1548 N N . ARG A 1 204 ? 19.666 46.418 16.320 1.00 49.66 204 ARG A N 1
ATOM 1549 C CA . ARG A 1 204 ? 20.288 47.395 15.413 1.00 49.66 204 ARG A CA 1
ATOM 1550 C C . ARG A 1 204 ? 21.384 48.187 16.138 1.00 49.66 204 ARG A C 1
ATOM 1552 O O . ARG A 1 204 ? 21.053 49.047 16.939 1.00 49.66 204 ARG A O 1
ATOM 1559 N N . ARG A 1 205 ? 22.618 47.878 15.712 1.00 44.72 205 ARG A N 1
ATOM 1560 C CA . ARG A 1 205 ? 23.888 48.633 15.735 1.00 44.72 205 ARG A CA 1
ATOM 1561 C C . ARG A 1 205 ? 24.466 49.058 17.076 1.00 44.72 205 ARG A C 1
ATOM 1563 O O . ARG A 1 205 ? 23.867 49.923 17.739 1.00 44.72 205 ARG A O 1
#

Organism: NCBI:txid3149229

Sequence (205 aa):
MSLFVVPAKPSFLWLGVFGAAFVCLAMPALSQPAAPSSEPATPAASPAACDAACIRANSEPAAKVCARRVEAEAPTDYEWVTRPFINIFQQAEPPGANESAVRYRGDSIRFLSPQKEWVRITYECGFDPRQQKVEFVNVRLGRLDRPDGVAANRQVAPPQTAPQVQAARGPTQPSAQPRSNVAKPPVGEPSEIEILQVNPHRIRR

Radius of gyration: 33.88 Å; chains: 1; bounding box: 70×74×111 Å